Protein AF-A0A258QT16-F1 (afdb_monomer)

pLDDT: mean 94.9, std 4.6, range [59.16, 98.69]

Secondary structure (DSSP, 8-state):
-GGG-SS-SS--------SSHHHHHHHHHHHHHHTT---EEEEE-TTSS-EEEEE-TTTS-SS-TTHHHHS-GGGHHHHHHHHTTGGG--HHHHHHHHHHHHHTT--TTSBHHHHHT----TT-TTSS-BHHHHHHHHHHHHT-HHHHHHHHHHHHHH--S-HHHHHHHHHHHHHHT-S-GGGGHHHHHHHH-HHHHHHHHHHHTTSS-GGGPPP--TT-TT-HHHHHHHHHHHHHH-

Nearest PDB structures (foldseek):
  4q84-assembly1_A  TM=9.084E-01  e=3.719E-16  Escherichia coli K-12
  4q86-assembly2_C  TM=8.911E-01  e=6.337E-16  Escherichia coli K-12
  4q85-assembly4_H  TM=8.970E-01  e=8.075E-16  Escherichia coli K-12
  4q85-assembly4_G  TM=8.955E-01  e=1.249E-15  Escherichia coli K-12
  4q85-assembly2_C  TM=8.924E-01  e=2.583E-15  Escherichia coli K-12

Structure (mmCIF, N/CA/C/O backbone):
data_AF-A0A258QT16-F1
#
_entry.id   AF-A0A258QT16-F1
#
loop_
_atom_site.group_PDB
_atom_site.id
_atom_site.type_symbol
_atom_site.label_atom_id
_atom_site.label_alt_id
_atom_site.label_comp_id
_atom_site.label_asym_id
_atom_site.label_entity_id
_atom_site.label_seq_id
_atom_site.pdbx_PDB_ins_code
_atom_site.Cartn_x
_atom_site.Cartn_y
_atom_site.Cartn_z
_atom_site.occupancy
_atom_site.B_iso_or_equiv
_atom_site.auth_seq_id
_atom_site.auth_comp_id
_atom_site.auth_asym_id
_atom_site.auth_atom_id
_atom_site.pdbx_PDB_model_num
ATOM 1 N N . TRP A 1 1 ? 30.273 -16.529 -2.403 1.00 88.62 1 TRP A N 1
ATOM 2 C CA . TRP A 1 1 ? 31.634 -17.094 -2.265 1.00 88.62 1 TRP A CA 1
ATOM 3 C C . TRP A 1 1 ? 32.190 -17.734 -3.535 1.00 88.62 1 TRP A C 1
ATOM 5 O O . TRP A 1 1 ? 33.340 -17.452 -3.827 1.00 88.62 1 TRP A O 1
ATOM 15 N N . LYS A 1 2 ? 31.434 -18.530 -4.322 1.00 92.25 2 LYS A N 1
ATOM 16 C CA . LYS A 1 2 ? 31.946 -19.132 -5.582 1.00 92.25 2 LYS A CA 1
ATOM 17 C C . LYS A 1 2 ? 32.536 -18.112 -6.569 1.00 92.25 2 LYS A C 1
ATOM 19 O O . LYS A 1 2 ? 33.583 -18.383 -7.136 1.00 92.25 2 LYS A O 1
ATOM 24 N N . PHE A 1 3 ? 31.915 -16.937 -6.683 1.00 93.81 3 PHE A N 1
ATOM 25 C CA . PHE A 1 3 ? 32.411 -15.807 -7.480 1.00 93.81 3 PHE A CA 1
ATOM 26 C C . PHE A 1 3 ? 33.835 -15.345 -7.102 1.00 93.81 3 PHE A C 1
ATOM 28 O O . PHE A 1 3 ? 34.537 -14.786 -7.929 1.00 93.81 3 PHE A O 1
ATOM 35 N N . LEU A 1 4 ? 34.281 -15.599 -5.866 1.00 95.00 4 LEU A N 1
ATOM 36 C CA . LEU A 1 4 ? 35.566 -15.136 -5.323 1.00 95.00 4 LEU A CA 1
ATOM 37 C C . LEU A 1 4 ? 36.645 -16.233 -5.306 1.00 95.00 4 LEU A C 1
ATOM 39 O O . LEU A 1 4 ? 37.651 -16.104 -4.610 1.00 95.00 4 LEU A O 1
ATOM 43 N N . ARG A 1 5 ? 36.421 -17.357 -5.993 1.00 95.88 5 ARG A N 1
ATOM 44 C CA . ARG A 1 5 ? 37.385 -18.464 -6.027 1.00 95.88 5 ARG A CA 1
ATOM 45 C C . ARG A 1 5 ? 38.577 -18.109 -6.931 1.00 95.88 5 ARG A C 1
ATOM 47 O O . ARG A 1 5 ? 38.425 -17.383 -7.905 1.00 95.88 5 ARG A O 1
ATOM 54 N N . ASN A 1 6 ? 39.751 -18.672 -6.640 1.00 95.88 6 ASN A N 1
ATOM 55 C CA . ASN A 1 6 ? 40.999 -18.344 -7.349 1.00 95.88 6 ASN A CA 1
ATOM 56 C C . ASN A 1 6 ? 41.028 -18.788 -8.829 1.00 95.88 6 ASN A C 1
ATOM 58 O O . ASN A 1 6 ? 41.823 -18.285 -9.613 1.00 95.88 6 ASN A O 1
ATOM 62 N N . THR A 1 7 ? 40.186 -19.749 -9.213 1.00 96.12 7 THR A N 1
ATOM 63 C CA . THR A 1 7 ? 40.087 -20.246 -10.594 1.00 96.12 7 THR A CA 1
ATOM 64 C C . THR A 1 7 ? 38.805 -19.709 -11.222 1.00 96.12 7 THR A C 1
ATOM 66 O O . THR A 1 7 ? 37.741 -20.073 -10.735 1.00 96.12 7 THR A O 1
ATOM 69 N N . PRO A 1 8 ? 38.826 -18.887 -12.276 1.00 95.00 8 PRO A N 1
ATOM 70 C CA . PRO A 1 8 ? 37.588 -18.372 -12.856 1.00 95.00 8 PRO A CA 1
ATOM 71 C C . PRO A 1 8 ? 36.790 -19.483 -13.570 1.00 95.00 8 PRO A C 1
ATOM 73 O O . PRO A 1 8 ? 37.313 -20.567 -13.826 1.00 95.00 8 PRO A O 1
ATOM 76 N N . ASP A 1 9 ? 35.498 -19.260 -13.830 1.00 96.50 9 ASP A N 1
ATOM 77 C CA . ASP A 1 9 ? 34.686 -20.161 -14.673 1.00 96.50 9 ASP A CA 1
ATOM 78 C C . ASP A 1 9 ? 34.987 -19.972 -16.174 1.00 96.50 9 ASP A C 1
ATOM 80 O O . ASP A 1 9 ? 34.832 -20.909 -16.951 1.00 96.50 9 ASP A O 1
ATOM 84 N N . TYR A 1 10 ? 35.468 -18.787 -16.562 1.00 96.06 10 TYR A N 1
ATOM 85 C CA . TYR A 1 10 ? 35.863 -18.423 -17.924 1.00 96.06 10 TYR A CA 1
ATOM 86 C C . TYR A 1 10 ? 37.219 -17.713 -17.898 1.00 96.06 10 TYR A C 1
ATOM 88 O O . TYR A 1 10 ? 37.522 -16.990 -16.949 1.00 96.06 10 TYR A O 1
ATOM 96 N N . GLU A 1 11 ? 38.046 -17.910 -18.923 1.00 96.06 11 GLU A N 1
ATOM 97 C CA . GLU A 1 11 ? 39.307 -17.174 -19.050 1.00 96.06 11 GLU A CA 1
ATOM 98 C C . GLU A 1 11 ? 39.057 -15.678 -19.280 1.00 96.06 11 GLU A C 1
ATOM 100 O O . GLU A 1 11 ? 38.025 -15.272 -19.817 1.00 96.06 11 GLU A O 1
ATOM 105 N N . PHE A 1 12 ? 40.013 -14.848 -18.863 1.00 96.62 12 PHE A N 1
ATOM 106 C CA . PHE A 1 12 ? 39.954 -13.418 -19.136 1.00 96.62 12 PHE A CA 1
ATOM 107 C C . PHE A 1 12 ? 40.068 -13.159 -20.642 1.00 96.62 12 PHE A C 1
ATOM 109 O O . PHE A 1 12 ? 40.961 -13.686 -21.305 1.00 96.62 12 PHE A O 1
ATOM 116 N N . VAL A 1 13 ? 39.196 -12.292 -21.150 1.00 97.06 13 VAL A N 1
ATOM 117 C CA . VAL A 1 13 ? 39.239 -11.781 -22.520 1.00 97.06 13 VAL A CA 1
ATOM 118 C C . VAL A 1 13 ? 39.214 -10.259 -22.448 1.00 97.06 13 VA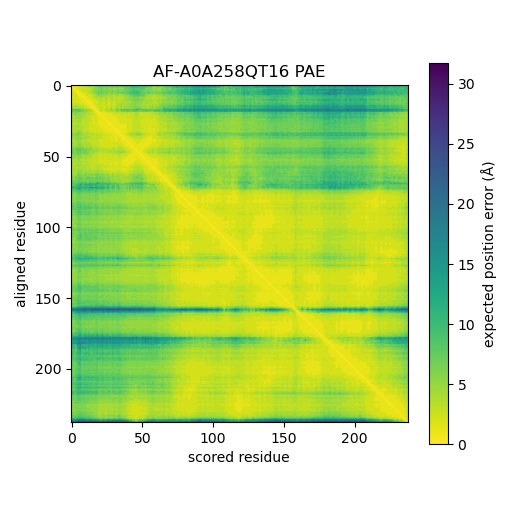L A C 1
ATOM 120 O O . VAL A 1 13 ? 38.303 -9.688 -21.850 1.00 97.06 13 VAL A O 1
ATOM 123 N N . ASP A 1 14 ? 40.199 -9.615 -23.070 1.00 96.19 14 ASP A N 1
ATOM 124 C CA . ASP A 1 14 ? 40.248 -8.159 -23.253 1.00 96.19 14 ASP A CA 1
ATOM 125 C C . ASP A 1 14 ? 39.353 -7.774 -24.441 1.00 96.19 14 ASP A C 1
ATOM 127 O O . ASP A 1 14 ? 39.815 -7.579 -25.567 1.00 96.19 14 ASP A O 1
ATOM 131 N N . TRP A 1 15 ? 38.038 -7.852 -24.231 1.00 94.12 15 TRP A N 1
ATOM 132 C CA . TRP A 1 15 ? 37.049 -7.698 -25.295 1.00 94.12 15 TRP A CA 1
ATOM 133 C C . TRP A 1 15 ? 36.919 -6.239 -25.746 1.00 94.12 15 TRP A C 1
ATOM 135 O O . TRP A 1 15 ? 36.977 -5.306 -24.950 1.00 94.12 15 TRP A O 1
ATOM 145 N N . ASN A 1 16 ? 36.693 -6.051 -27.046 1.00 92.81 16 ASN A N 1
ATOM 146 C CA . ASN A 1 16 ? 36.346 -4.771 -27.650 1.00 92.81 16 ASN A CA 1
ATOM 147 C C . ASN A 1 16 ? 35.373 -5.031 -28.808 1.00 92.81 16 ASN A C 1
ATOM 149 O O . ASN A 1 16 ? 35.681 -5.820 -29.704 1.00 92.81 16 ASN A O 1
ATOM 153 N N . PHE A 1 17 ? 34.200 -4.401 -28.766 1.00 90.00 17 PHE A N 1
ATOM 154 C CA . PHE A 1 17 ? 33.104 -4.642 -29.707 1.00 90.00 17 PHE A CA 1
ATOM 155 C C . PHE A 1 17 ? 32.841 -3.470 -30.664 1.00 90.00 17 PHE A C 1
ATOM 157 O O . PHE A 1 17 ? 32.178 -3.666 -31.681 1.00 90.00 17 PHE A O 1
ATOM 164 N N . GLY A 1 18 ? 33.396 -2.289 -30.383 1.00 88.62 18 GLY A N 1
ATOM 165 C CA . GLY A 1 18 ? 33.155 -1.077 -31.153 1.00 88.62 18 GLY A CA 1
ATOM 166 C C . GLY A 1 18 ? 33.968 0.110 -30.640 1.00 88.62 18 GLY A C 1
ATOM 167 O O . GLY A 1 18 ? 34.497 0.116 -29.530 1.00 88.62 18 GLY A O 1
ATOM 168 N N . THR A 1 19 ? 34.104 1.126 -31.485 1.00 92.81 19 THR A N 1
ATOM 169 C CA . THR A 1 19 ? 34.759 2.405 -31.160 1.00 92.81 19 THR A CA 1
ATOM 170 C C . THR A 1 19 ? 33.834 3.606 -31.353 1.00 92.81 19 THR A C 1
ATOM 172 O O . THR A 1 19 ? 34.207 4.744 -31.056 1.00 92.81 19 THR A O 1
ATOM 175 N N . THR A 1 20 ? 32.616 3.356 -31.833 1.00 96.69 20 THR A N 1
ATOM 176 C CA . THR A 1 20 ? 31.559 4.342 -32.051 1.00 96.69 20 THR A CA 1
ATOM 177 C C . THR A 1 20 ? 30.222 3.794 -31.561 1.00 96.69 20 THR A C 1
ATOM 179 O O . THR A 1 20 ? 30.016 2.584 -31.495 1.00 96.69 20 THR A O 1
ATOM 182 N N . THR A 1 21 ? 29.268 4.685 -31.286 1.00 94.81 21 THR A N 1
ATOM 183 C CA . THR A 1 21 ? 27.922 4.290 -30.843 1.00 94.81 21 THR A CA 1
ATOM 184 C C . THR A 1 21 ? 27.171 3.448 -31.878 1.00 94.81 21 THR A C 1
ATOM 186 O O . THR A 1 21 ? 26.331 2.633 -31.512 1.00 94.81 21 THR A O 1
ATOM 189 N N . GLU A 1 22 ? 27.447 3.651 -33.170 1.00 96.50 22 GLU A N 1
ATOM 190 C CA . GLU A 1 22 ? 26.829 2.882 -34.258 1.00 96.50 22 GLU A CA 1
ATOM 191 C C . GLU A 1 22 ? 27.357 1.443 -34.293 1.00 96.50 22 GLU A C 1
ATOM 193 O O . GLU A 1 22 ? 26.573 0.501 -34.414 1.00 96.50 22 GLU A O 1
ATOM 198 N N . GLU A 1 23 ? 28.670 1.269 -34.114 1.00 96.06 23 GLU A N 1
ATOM 199 C CA . GLU A 1 23 ? 29.304 -0.048 -34.010 1.00 96.06 23 GLU A CA 1
ATOM 200 C C . GLU A 1 23 ? 28.807 -0.809 -32.772 1.00 96.06 23 GLU A C 1
ATOM 202 O O . GLU A 1 23 ? 28.408 -1.968 -32.897 1.00 96.06 23 GLU A O 1
ATOM 207 N N . ASP A 1 24 ? 28.736 -0.148 -31.609 1.00 94.81 24 ASP A N 1
ATOM 208 C CA . ASP A 1 24 ? 28.239 -0.752 -30.363 1.00 94.81 24 ASP A CA 1
ATOM 209 C C . ASP A 1 24 ? 26.772 -1.194 -30.480 1.00 94.81 24 ASP A C 1
ATOM 211 O O . ASP A 1 24 ? 26.397 -2.284 -30.029 1.00 94.81 24 ASP A O 1
ATOM 215 N N . TYR A 1 25 ? 25.934 -0.370 -31.118 1.00 94.94 25 TYR A N 1
ATOM 216 C CA . TYR A 1 25 ? 24.536 -0.701 -31.385 1.00 94.94 25 TYR A CA 1
ATOM 217 C C . TYR A 1 25 ? 24.421 -1.917 -32.309 1.00 94.94 25 TYR A C 1
ATOM 219 O O . TYR A 1 25 ? 23.735 -2.886 -31.976 1.00 94.94 25 TYR A O 1
ATOM 227 N N . ALA A 1 26 ? 25.119 -1.896 -33.449 1.00 96.19 26 ALA A N 1
ATOM 228 C CA . ALA A 1 26 ? 25.077 -2.980 -34.423 1.00 96.19 26 ALA A CA 1
ATOM 229 C C . ALA A 1 26 ? 25.584 -4.296 -33.822 1.00 96.19 26 ALA A C 1
ATOM 231 O O . ALA A 1 26 ? 24.978 -5.346 -34.042 1.00 96.19 26 ALA A O 1
ATOM 232 N N . TRP A 1 27 ? 26.662 -4.250 -33.035 1.00 96.94 27 TRP A N 1
ATOM 233 C CA . TRP A 1 27 ? 27.175 -5.429 -32.348 1.00 96.94 27 TRP A CA 1
ATOM 234 C C . TRP A 1 27 ? 26.152 -5.992 -31.357 1.00 96.94 27 TRP A C 1
ATOM 236 O O . TRP A 1 27 ? 25.844 -7.182 -31.421 1.00 96.94 27 TRP A O 1
ATOM 246 N N . SER A 1 28 ? 25.569 -5.143 -30.504 1.00 95.62 28 SER A N 1
ATOM 247 C CA . SER A 1 28 ? 24.606 -5.565 -29.475 1.00 95.62 28 SER A CA 1
ATOM 248 C C . SER A 1 28 ? 23.353 -6.200 -30.083 1.00 95.62 28 SER A C 1
ATOM 250 O O . SER A 1 28 ? 22.928 -7.273 -29.657 1.00 95.62 28 SER A O 1
ATOM 252 N N . VAL A 1 29 ? 22.791 -5.577 -31.125 1.00 96.69 29 VAL A N 1
ATOM 253 C CA . VAL A 1 29 ? 21.624 -6.104 -31.850 1.00 96.69 29 VAL A CA 1
ATOM 254 C C . VAL A 1 29 ? 21.946 -7.446 -32.503 1.00 96.69 29 VAL A C 1
ATOM 256 O O . VAL A 1 29 ? 21.189 -8.406 -32.362 1.00 96.69 29 VAL A O 1
ATOM 259 N N . ASN A 1 30 ? 23.093 -7.547 -33.178 1.00 97.06 30 ASN A N 1
ATOM 260 C CA . ASN A 1 30 ? 23.507 -8.791 -33.819 1.00 97.06 30 ASN A CA 1
ATOM 261 C C . ASN A 1 30 ? 23.750 -9.911 -32.802 1.00 97.06 30 ASN A C 1
ATOM 263 O O . ASN A 1 30 ? 23.364 -11.048 -33.065 1.00 97.06 30 ASN A O 1
ATOM 267 N N . ALA A 1 31 ? 24.354 -9.609 -31.650 1.00 96.31 31 ALA A N 1
ATOM 268 C CA . ALA A 1 31 ? 24.592 -10.586 -30.592 1.00 96.31 31 ALA A CA 1
ATOM 269 C C . ALA A 1 31 ? 23.274 -11.174 -30.064 1.00 96.31 31 ALA A C 1
ATOM 271 O O . ALA A 1 31 ? 23.156 -12.392 -29.944 1.00 96.31 31 ALA A O 1
ATOM 272 N N . LEU A 1 32 ? 22.264 -10.330 -29.827 1.00 97.06 32 LEU A N 1
ATOM 273 C CA . LEU A 1 32 ? 20.934 -10.756 -29.381 1.00 97.06 32 LEU A CA 1
ATOM 274 C C . LEU A 1 32 ? 20.207 -11.608 -30.429 1.00 97.06 32 LEU A C 1
ATOM 276 O O . LEU A 1 32 ? 19.684 -12.673 -30.103 1.00 97.06 32 LEU A O 1
ATOM 280 N N . HIS A 1 33 ? 20.240 -11.201 -31.701 1.00 97.44 33 HIS A N 1
ATOM 281 C CA . HIS A 1 33 ? 19.654 -11.998 -32.780 1.00 97.44 33 HIS A CA 1
ATOM 282 C C . HIS A 1 33 ? 20.366 -13.349 -32.962 1.00 97.44 33 HIS A C 1
ATOM 284 O O . HIS A 1 33 ? 19.713 -14.355 -33.232 1.00 97.44 33 HIS A O 1
ATOM 290 N N . GLN A 1 34 ? 21.692 -13.407 -32.788 1.00 97.44 34 GLN A N 1
ATOM 291 C CA . GLN A 1 34 ? 22.462 -14.655 -32.895 1.00 97.44 34 GLN A CA 1
ATOM 292 C C . GLN A 1 34 ? 22.068 -15.693 -31.842 1.00 97.44 34 GLN A C 1
ATOM 294 O O . GLN A 1 34 ? 22.129 -16.890 -32.122 1.00 97.44 34 GLN A O 1
ATOM 299 N N . VAL A 1 35 ? 21.647 -15.251 -30.655 1.00 96.06 35 VAL A N 1
ATOM 300 C CA . VAL A 1 35 ? 21.127 -16.137 -29.601 1.00 96.06 35 VAL A CA 1
ATOM 301 C C . VAL A 1 35 ? 19.603 -16.318 -29.666 1.00 96.06 35 VAL A C 1
ATOM 303 O O . VAL A 1 35 ? 19.037 -17.014 -28.829 1.00 96.06 35 VAL A O 1
ATOM 306 N N . GLY A 1 36 ? 18.943 -15.756 -30.686 1.00 96.88 36 GLY A N 1
ATOM 307 C CA . GLY A 1 36 ? 17.527 -15.982 -30.984 1.00 96.88 36 GLY A CA 1
ATOM 308 C C . GLY A 1 36 ? 16.541 -15.081 -30.238 1.00 96.88 36 GLY A C 1
ATOM 309 O O . GLY A 1 36 ? 15.363 -15.429 -30.171 1.00 96.88 36 GLY A O 1
ATOM 310 N N . HIS A 1 37 ? 16.984 -13.951 -29.678 1.00 97.81 37 HIS A N 1
ATOM 311 C CA . HIS A 1 37 ? 16.083 -12.987 -29.044 1.00 97.81 37 HIS A CA 1
ATOM 312 C C . HIS A 1 37 ? 15.593 -11.931 -30.035 1.00 97.81 37 HIS A C 1
ATOM 314 O O . HIS A 1 37 ? 16.386 -11.335 -30.756 1.00 97.81 37 HIS A O 1
ATOM 320 N N . GLU A 1 38 ? 14.294 -11.646 -30.000 1.00 97.56 38 GLU A N 1
ATOM 321 C CA . GLU A 1 38 ? 13.695 -10.493 -30.676 1.00 97.56 38 GLU A CA 1
ATOM 322 C C . GLU A 1 38 ? 13.849 -9.223 -29.827 1.00 97.56 38 GLU A C 1
ATOM 324 O O . GLU A 1 38 ? 13.833 -9.279 -28.593 1.00 97.56 38 GLU A O 1
ATOM 329 N N . ILE A 1 39 ? 13.956 -8.066 -30.485 1.00 97.94 39 ILE A N 1
ATOM 330 C CA . ILE A 1 39 ? 14.161 -6.767 -29.831 1.00 97.94 39 ILE A CA 1
ATOM 331 C C . ILE A 1 39 ? 13.008 -5.828 -30.182 1.00 97.94 39 ILE A C 1
ATOM 333 O O . ILE A 1 39 ? 12.745 -5.549 -31.351 1.00 97.94 39 ILE A O 1
ATOM 337 N N . TYR A 1 40 ? 12.357 -5.277 -29.161 1.00 98.12 40 TYR A N 1
ATOM 338 C CA . TYR A 1 40 ? 11.277 -4.304 -29.302 1.00 98.12 40 TYR A CA 1
ATOM 339 C C . TYR A 1 40 ? 11.742 -2.958 -28.758 1.00 98.12 40 TYR A C 1
ATOM 341 O O . TYR A 1 40 ? 12.104 -2.855 -27.586 1.00 98.12 40 TYR A O 1
ATOM 349 N N . ILE A 1 41 ? 11.725 -1.923 -29.595 1.00 97.88 41 ILE A N 1
ATOM 350 C CA . ILE A 1 41 ? 12.194 -0.581 -29.236 1.00 97.88 41 ILE A CA 1
ATOM 351 C C . ILE A 1 41 ? 11.050 0.413 -29.416 1.00 97.88 41 ILE A C 1
ATOM 353 O O . ILE A 1 41 ? 10.411 0.458 -30.466 1.00 97.88 41 ILE A O 1
ATOM 357 N N . ALA A 1 42 ? 10.799 1.210 -28.380 1.00 98.19 42 ALA A N 1
ATOM 358 C CA . ALA A 1 42 ? 9.941 2.383 -28.449 1.00 98.19 42 ALA A CA 1
ATOM 359 C C . ALA A 1 42 ? 10.785 3.645 -28.257 1.00 98.19 42 ALA A C 1
ATOM 361 O O . ALA A 1 42 ? 11.420 3.801 -27.211 1.00 98.19 42 ALA A O 1
ATOM 362 N N . ASP A 1 43 ? 10.755 4.540 -29.241 1.00 97.62 43 ASP A N 1
ATOM 363 C CA . ASP A 1 43 ? 11.498 5.799 -29.229 1.00 97.62 43 ASP A CA 1
ATOM 364 C C . ASP A 1 43 ? 10.628 6.967 -28.761 1.00 97.62 43 ASP A C 1
ATOM 366 O O . ASP A 1 43 ? 9.474 7.130 -29.164 1.00 97.62 43 ASP A O 1
ATOM 370 N N . PHE A 1 44 ? 11.206 7.825 -27.924 1.00 96.44 44 PHE A N 1
ATOM 371 C CA . PHE A 1 44 ? 10.549 8.977 -27.322 1.00 96.44 44 PHE A CA 1
ATOM 372 C C . PHE A 1 44 ? 11.400 10.230 -27.534 1.00 96.44 44 PHE A C 1
ATOM 374 O O . PHE A 1 44 ? 12.493 10.357 -26.991 1.00 96.44 44 PHE A O 1
ATOM 381 N N . THR A 1 45 ? 10.873 11.188 -28.296 1.00 96.06 45 THR A N 1
ATOM 382 C CA . THR A 1 45 ? 11.539 12.475 -28.589 1.00 96.06 45 THR A CA 1
ATOM 383 C C . THR A 1 45 ? 10.721 13.695 -28.155 1.00 96.06 45 THR A C 1
ATOM 385 O O . THR A 1 45 ? 11.180 14.830 -28.262 1.00 96.06 45 THR A O 1
ATOM 388 N N . HIS A 1 46 ? 9.512 13.472 -27.631 1.00 93.00 46 HIS A N 1
ATOM 389 C CA . HIS A 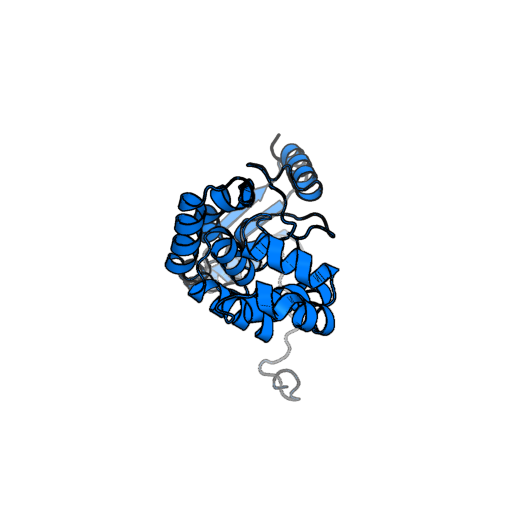1 46 ? 8.503 14.499 -27.346 1.00 93.00 46 HIS A CA 1
ATOM 390 C C . HIS A 1 46 ? 8.925 15.556 -26.307 1.00 93.00 46 HIS A C 1
ATOM 392 O O . HIS A 1 46 ? 8.341 16.632 -26.275 1.00 93.00 46 HIS A O 1
ATOM 398 N N . LEU A 1 47 ? 9.960 15.294 -25.497 1.00 94.25 47 LEU A N 1
ATOM 399 C CA . LEU A 1 47 ? 10.507 16.245 -24.515 1.00 94.25 47 LEU A CA 1
ATOM 400 C C . LEU A 1 47 ? 11.789 16.954 -24.992 1.00 94.25 47 LEU A C 1
ATOM 402 O O . LEU A 1 47 ? 12.500 17.551 -24.187 1.00 94.25 47 LEU A O 1
ATOM 406 N N . GLY A 1 48 ? 12.113 16.881 -26.287 1.00 94.81 48 GLY A N 1
ATOM 407 C CA . GLY A 1 48 ? 13.285 17.548 -26.871 1.00 94.81 48 GLY A CA 1
ATOM 408 C C . GLY A 1 48 ? 14.624 16.851 -26.603 1.00 94.81 48 GLY A C 1
ATOM 409 O O . GLY A 1 48 ? 15.672 17.385 -26.959 1.00 94.81 48 GLY A O 1
ATOM 410 N N . VAL A 1 49 ? 14.598 15.657 -26.008 1.00 96.56 49 VAL A N 1
ATOM 411 C CA . VAL A 1 49 ? 15.751 14.768 -25.809 1.00 96.56 49 VAL A CA 1
ATOM 412 C C . VAL A 1 49 ? 15.345 13.363 -26.247 1.00 96.56 49 VAL A C 1
ATOM 414 O O . VAL A 1 49 ? 14.198 12.966 -26.040 1.00 96.56 49 VAL A O 1
ATOM 417 N N . TYR A 1 50 ? 16.269 12.623 -26.862 1.00 97.25 50 TYR A N 1
ATOM 418 C CA . TYR A 1 50 ? 16.038 11.231 -27.238 1.00 97.25 50 TYR A CA 1
ATOM 419 C C . TYR A 1 50 ? 16.069 10.323 -26.006 1.00 97.25 50 TYR A C 1
ATOM 421 O O . TYR A 1 50 ? 17.042 10.312 -25.252 1.00 97.25 50 TYR A O 1
ATOM 429 N N . ALA A 1 51 ? 15.015 9.536 -25.839 1.00 97.75 51 ALA A N 1
ATOM 430 C CA . ALA A 1 51 ? 14.945 8.416 -24.918 1.00 97.75 51 ALA A CA 1
ATOM 431 C C . ALA A 1 51 ? 14.355 7.207 -25.650 1.00 97.75 51 ALA A C 1
ATOM 433 O O . ALA A 1 51 ? 13.590 7.366 -26.597 1.00 97.75 51 ALA A O 1
ATOM 434 N N . CYS A 1 52 ? 14.668 5.998 -25.193 1.00 97.31 52 CYS A N 1
ATOM 435 C CA . CYS A 1 52 ? 14.044 4.782 -25.703 1.00 97.31 52 CYS A CA 1
ATOM 436 C C . CYS A 1 52 ? 13.691 3.834 -24.554 1.00 97.31 52 CYS A C 1
ATOM 438 O O . CYS A 1 52 ? 14.258 3.915 -23.461 1.00 97.31 52 CYS A O 1
ATOM 440 N N . ARG A 1 53 ? 12.740 2.934 -24.803 1.00 98.31 53 ARG A N 1
ATOM 441 C CA . ARG A 1 53 ? 12.463 1.775 -23.953 1.00 98.31 53 ARG A CA 1
ATOM 442 C C . ARG A 1 53 ? 12.644 0.523 -24.796 1.00 98.31 53 ARG A C 1
ATOM 444 O O . ARG A 1 53 ? 11.952 0.366 -25.798 1.00 98.31 53 ARG A O 1
ATOM 451 N N . ILE A 1 54 ? 13.572 -0.333 -24.381 1.00 97.88 54 ILE A N 1
ATOM 452 C CA . ILE A 1 54 ? 13.927 -1.567 -25.084 1.00 97.88 54 ILE A CA 1
ATOM 453 C C . ILE A 1 54 ? 13.414 -2.752 -24.270 1.00 97.88 54 ILE A C 1
ATOM 455 O O . ILE A 1 54 ? 13.644 -2.812 -23.062 1.00 97.88 54 ILE A O 1
ATOM 459 N N . LEU A 1 55 ? 12.721 -3.675 -24.931 1.00 97.81 55 LEU A N 1
ATOM 460 C CA . LEU A 1 55 ? 12.281 -4.949 -24.372 1.00 97.81 55 LEU A CA 1
ATOM 461 C C . LEU A 1 55 ? 12.865 -6.084 -25.214 1.00 97.81 55 LEU A C 1
ATOM 463 O O . LEU A 1 55 ? 12.757 -6.081 -26.439 1.00 97.81 55 LEU A O 1
ATOM 467 N N . VAL A 1 56 ? 13.468 -7.053 -24.538 1.00 97.56 56 VAL A N 1
ATOM 468 C CA . VAL A 1 56 ? 14.058 -8.269 -25.106 1.00 97.56 56 VAL A CA 1
ATOM 469 C C . VAL A 1 56 ? 13.482 -9.458 -24.334 1.00 97.56 56 VAL A C 1
ATOM 471 O O . VAL A 1 56 ? 13.949 -9.726 -23.223 1.00 97.56 56 VAL A O 1
ATOM 474 N N . PRO A 1 57 ? 12.427 -10.118 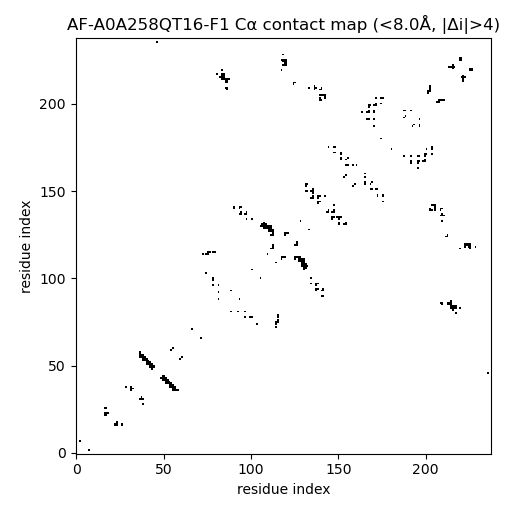-24.843 1.00 95.75 57 PRO A N 1
ATOM 475 C CA . PRO A 1 57 ? 11.813 -11.247 -24.156 1.00 95.75 57 PRO A CA 1
ATOM 476 C C . PRO A 1 57 ? 12.788 -12.416 -23.956 1.00 95.75 57 PRO A C 1
ATOM 478 O O . PRO A 1 57 ? 13.496 -12.818 -24.883 1.00 95.75 57 PRO A O 1
ATOM 481 N N . GLY A 1 58 ? 12.807 -12.967 -22.747 1.00 93.69 58 GLY A N 1
ATOM 482 C CA . GLY A 1 58 ? 13.730 -13.999 -22.279 1.00 93.69 58 GLY A CA 1
ATOM 483 C C . GLY A 1 58 ? 15.101 -13.483 -21.824 1.00 93.69 58 GLY A C 1
ATOM 484 O O . GLY A 1 58 ? 16.000 -14.297 -21.624 1.00 93.69 58 GLY A O 1
ATOM 485 N N . MET A 1 59 ? 15.287 -12.168 -21.684 1.00 94.69 59 MET A N 1
ATOM 486 C CA . MET A 1 59 ? 16.568 -11.565 -21.294 1.00 94.69 59 MET A CA 1
ATOM 487 C C . MET A 1 59 ? 16.436 -10.268 -20.486 1.00 94.69 59 MET A C 1
ATOM 489 O O . MET A 1 59 ? 17.233 -10.032 -19.581 1.00 94.69 59 MET A O 1
ATOM 493 N N . SER A 1 60 ? 15.483 -9.400 -20.829 1.00 96.06 60 SER A N 1
ATOM 494 C CA . SER A 1 60 ? 15.310 -8.079 -20.194 1.00 96.06 60 SER A CA 1
ATOM 495 C C . SER A 1 60 ? 14.328 -8.073 -19.018 1.00 96.06 60 SER A C 1
ATOM 497 O O . SER A 1 60 ? 14.142 -7.040 -18.373 1.00 96.06 60 SER A O 1
ATOM 499 N N . GLU A 1 61 ? 13.677 -9.204 -18.752 1.00 94.50 61 GLU A N 1
ATOM 500 C CA . GLU A 1 61 ? 12.753 -9.381 -17.645 1.00 94.50 61 GLU A CA 1
ATOM 501 C C . GLU A 1 61 ? 13.457 -9.184 -16.302 1.00 94.50 61 GLU A C 1
ATOM 503 O O . GLU A 1 61 ? 14.475 -9.803 -16.001 1.00 94.50 61 GLU A O 1
ATOM 508 N N . ILE A 1 62 ? 12.869 -8.329 -15.468 1.00 93.75 62 ILE A N 1
ATOM 509 C CA . ILE A 1 62 ? 13.251 -8.193 -14.057 1.00 93.75 62 ILE A CA 1
ATOM 510 C C . ILE A 1 62 ? 12.454 -9.171 -13.190 1.00 93.75 62 ILE A C 1
ATOM 512 O O . ILE A 1 62 ? 12.960 -9.651 -12.179 1.00 93.75 62 ILE A O 1
ATOM 516 N N . TYR A 1 63 ? 11.229 -9.475 -13.618 1.00 90.31 63 TYR A N 1
ATOM 517 C CA . TYR A 1 63 ? 10.279 -10.327 -12.919 1.00 90.31 63 TYR A CA 1
ATOM 518 C C . TYR A 1 63 ? 9.873 -11.501 -13.813 1.00 90.31 63 TYR A C 1
ATOM 520 O O . TYR A 1 63 ? 9.708 -11.301 -15.023 1.00 90.31 63 TYR A O 1
ATOM 528 N N . PRO A 1 64 ? 9.705 -12.708 -13.250 1.00 91.06 64 PRO A N 1
ATOM 529 C CA . PRO A 1 64 ? 9.148 -13.845 -13.967 1.00 91.06 64 PRO A CA 1
ATOM 530 C C . PRO A 1 64 ? 7.750 -13.544 -14.518 1.00 91.06 64 PRO A C 1
ATOM 532 O O . PRO A 1 64 ? 6.996 -12.750 -13.955 1.00 91.06 64 PRO A O 1
ATOM 535 N N . VAL A 1 65 ? 7.383 -14.203 -15.616 1.00 89.62 65 VAL A N 1
ATOM 536 C CA . VAL A 1 65 ? 6.074 -14.001 -16.260 1.00 89.62 65 VAL A CA 1
ATOM 537 C C . VAL A 1 65 ? 4.919 -14.429 -15.352 1.00 89.62 65 VAL A C 1
ATOM 539 O O . VAL A 1 65 ? 3.835 -13.856 -15.416 1.00 89.62 65 VAL A O 1
ATOM 542 N N . GLU A 1 66 ? 5.167 -15.394 -14.471 1.00 88.56 66 GLU A N 1
ATOM 543 C CA . GLU A 1 66 ? 4.219 -15.920 -13.493 1.00 88.56 66 GLU A CA 1
ATOM 544 C C . GLU A 1 66 ? 3.748 -14.834 -12.512 1.00 88.56 66 GLU A C 1
ATOM 546 O O . GLU A 1 66 ? 2.614 -14.877 -12.038 1.00 88.56 66 GLU A O 1
ATOM 551 N N . GLU A 1 67 ? 4.556 -13.796 -12.263 1.00 89.12 67 GLU A N 1
ATOM 552 C CA . GLU A 1 67 ? 4.143 -12.664 -11.425 1.00 89.12 67 GLU A CA 1
ATOM 553 C C . GLU A 1 67 ? 2.965 -11.875 -12.024 1.00 89.12 67 GLU A C 1
ATOM 555 O O . GLU A 1 67 ? 2.259 -11.178 -11.298 1.00 89.12 67 GLU A O 1
ATOM 560 N N . LEU A 1 68 ? 2.670 -12.014 -13.323 1.00 87.44 68 LEU A N 1
ATOM 561 C CA . LEU A 1 68 ? 1.458 -11.435 -13.914 1.00 87.44 68 LEU A CA 1
ATOM 562 C C . LEU A 1 68 ? 0.166 -12.079 -13.399 1.00 87.44 68 LEU A C 1
ATOM 564 O O . LEU A 1 68 ? -0.884 -11.436 -13.474 1.00 87.44 68 LEU A O 1
ATOM 568 N N . GLU A 1 69 ? 0.232 -13.323 -12.927 1.00 82.75 69 GLU A N 1
ATOM 569 C CA . GLU A 1 69 ? -0.895 -14.048 -12.337 1.00 82.75 69 GLU A CA 1
ATOM 570 C C . GLU A 1 69 ? -0.952 -13.816 -10.825 1.00 82.75 69 GLU A C 1
ATOM 572 O O . GLU A 1 69 ? -1.999 -13.434 -10.306 1.00 82.75 69 GLU A O 1
ATOM 577 N N . PHE A 1 70 ? 0.183 -13.968 -10.137 1.00 79.56 70 PHE A N 1
ATOM 578 C CA . PHE A 1 70 ? 0.221 -13.991 -8.671 1.00 79.56 70 PHE A CA 1
ATOM 579 C C . PHE A 1 70 ? 0.493 -12.625 -8.019 1.00 79.56 70 PHE A C 1
ATOM 581 O O . PHE A 1 70 ? 0.014 -12.368 -6.922 1.00 79.56 70 PHE A O 1
ATOM 588 N N . GLU A 1 71 ? 1.210 -11.719 -8.690 1.00 83.00 71 GLU A N 1
ATOM 589 C CA . GLU A 1 71 ? 1.660 -10.426 -8.139 1.00 83.00 71 GLU A CA 1
ATOM 590 C C . GLU A 1 71 ? 1.206 -9.240 -9.009 1.00 83.00 71 GLU A C 1
ATOM 592 O O . GLU A 1 71 ? 1.850 -8.190 -9.125 1.00 83.00 71 GLU A O 1
ATOM 597 N N . ASN A 1 72 ? 0.041 -9.383 -9.646 1.00 86.12 72 ASN A N 1
ATOM 598 C CA . ASN A 1 72 ? -0.461 -8.365 -10.554 1.00 86.12 72 ASN A CA 1
ATOM 599 C C . ASN A 1 72 ? -0.869 -7.087 -9.810 1.00 86.12 72 ASN A C 1
ATOM 601 O O . ASN A 1 72 ? -1.907 -7.014 -9.150 1.00 86.12 72 ASN A O 1
ATOM 605 N N . ASN A 1 73 ? -0.105 -6.015 -10.009 1.00 84.00 73 ASN A N 1
ATOM 606 C CA . ASN A 1 73 ? -0.366 -4.717 -9.382 1.00 84.00 73 ASN A CA 1
ATOM 607 C C . ASN A 1 73 ? -1.719 -4.090 -9.769 1.00 84.00 73 ASN A C 1
ATOM 609 O O . ASN A 1 73 ? -2.186 -3.180 -9.087 1.00 84.00 73 ASN A O 1
ATOM 613 N N . SER A 1 74 ? -2.388 -4.572 -10.824 1.00 89.88 74 SER A N 1
ATOM 614 C CA . SER A 1 74 ? -3.733 -4.107 -11.181 1.00 89.88 74 SER A CA 1
ATOM 615 C C . SER A 1 74 ? -4.843 -4.630 -10.264 1.00 89.88 74 SER A C 1
ATOM 617 O O . SER A 1 74 ? -5.930 -4.050 -10.280 1.00 89.88 74 SER A O 1
ATOM 619 N N . VAL A 1 75 ? -4.584 -5.648 -9.427 1.00 92.44 75 VAL A N 1
ATOM 620 C CA . VAL A 1 75 ? -5.570 -6.183 -8.468 1.00 92.44 75 VAL A CA 1
ATOM 621 C C . VAL A 1 75 ? -6.129 -5.086 -7.555 1.00 92.44 75 VAL A C 1
ATOM 623 O O . VAL A 1 75 ? -7.329 -5.029 -7.285 1.00 92.44 75 VAL A O 1
ATOM 626 N N . GLY A 1 76 ? -5.283 -4.116 -7.194 1.00 93.38 76 GLY A N 1
ATOM 627 C CA . GLY A 1 76 ? -5.654 -2.966 -6.376 1.00 93.38 76 GLY A CA 1
ATOM 628 C C . GLY A 1 76 ? -6.713 -2.054 -6.998 1.00 93.38 76 GLY A C 1
ATOM 629 O O . GLY A 1 76 ? -7.397 -1.334 -6.273 1.00 93.38 76 GLY A O 1
ATOM 630 N N . ASN A 1 77 ? -6.924 -2.105 -8.319 1.00 95.00 77 ASN A N 1
ATOM 631 C CA . ASN A 1 77 ? -7.980 -1.330 -8.975 1.00 95.00 77 ASN A CA 1
ATOM 632 C C . ASN A 1 77 ? -9.385 -1.744 -8.510 1.00 95.00 77 ASN A C 1
ATOM 634 O O . ASN A 1 77 ? -10.292 -0.917 -8.574 1.00 95.00 77 ASN A O 1
ATOM 638 N N . ARG A 1 78 ? -9.570 -2.987 -8.037 1.00 96.12 78 ARG A N 1
ATOM 639 C CA . ARG A 1 78 ? -10.868 -3.478 -7.543 1.00 96.12 78 ARG A CA 1
ATOM 640 C C . ARG A 1 78 ? -11.244 -2.876 -6.188 1.00 96.12 78 ARG A C 1
ATOM 642 O O . ARG A 1 78 ? -12.407 -2.561 -5.978 1.00 96.12 78 ARG A O 1
ATOM 649 N N . VAL A 1 79 ? -10.264 -2.661 -5.310 1.00 97.06 79 VAL A N 1
ATOM 650 C CA . VAL A 1 79 ? -10.482 -2.130 -3.949 1.00 97.06 79 VAL A CA 1
ATOM 651 C C . VAL A 1 79 ? -10.281 -0.615 -3.849 1.00 97.06 79 VAL A C 1
ATOM 653 O O . VAL A 1 79 ? -10.816 0.024 -2.944 1.00 97.06 79 VAL A O 1
ATOM 656 N N . ARG A 1 80 ? -9.544 -0.006 -4.794 1.00 97.38 80 ARG A N 1
ATOM 657 C CA . ARG A 1 80 ? -9.240 1.436 -4.798 1.00 97.38 80 ARG A CA 1
ATOM 658 C C . ARG A 1 80 ? -10.484 2.325 -4.635 1.00 97.38 80 ARG A C 1
ATOM 660 O O . ARG A 1 80 ? -10.393 3.230 -3.810 1.00 97.38 80 ARG A O 1
ATOM 667 N N . PRO A 1 81 ? -11.612 2.119 -5.352 1.00 97.19 81 PRO A N 1
ATOM 668 C CA . PRO A 1 81 ? -12.767 3.017 -5.249 1.00 97.19 81 PRO A CA 1
ATOM 669 C C . PRO A 1 81 ? -13.381 3.084 -3.848 1.00 97.19 81 PRO A C 1
ATOM 671 O O . PRO A 1 81 ? -13.894 4.129 -3.456 1.00 97.19 81 PRO A O 1
ATOM 674 N N . ALA A 1 82 ? -13.340 1.982 -3.096 1.00 97.94 82 ALA A N 1
ATOM 675 C CA . ALA A 1 82 ? -13.826 1.946 -1.724 1.00 97.94 82 ALA A CA 1
ATOM 676 C C . ALA A 1 82 ? -12.781 2.542 -0.767 1.00 97.94 82 ALA A C 1
ATOM 678 O O . ALA A 1 82 ? -13.092 3.450 0.001 1.00 97.94 82 ALA A O 1
ATOM 679 N N . LEU A 1 83 ? -11.511 2.132 -0.896 1.00 97.81 83 LEU A N 1
ATOM 680 C CA . LEU A 1 83 ? -10.412 2.641 -0.067 1.00 97.81 83 LEU A CA 1
ATOM 681 C C . LEU A 1 83 ? -10.203 4.157 -0.201 1.00 97.81 83 LEU A C 1
ATOM 683 O O . LEU A 1 83 ? -9.863 4.818 0.779 1.00 97.81 83 LEU A O 1
ATOM 687 N N . SER A 1 84 ? -10.445 4.743 -1.378 1.00 97.31 84 SER A N 1
ATOM 688 C CA . SER A 1 84 ? -10.302 6.189 -1.583 1.00 97.31 84 SER A CA 1
ATOM 689 C C . SER A 1 84 ? -11.302 7.025 -0.784 1.00 97.31 84 SER A C 1
ATOM 691 O O . SER A 1 84 ? -11.040 8.195 -0.508 1.00 97.31 84 SER A O 1
ATOM 693 N N . ARG A 1 85 ? -12.437 6.442 -0.398 1.00 96.94 85 ARG A N 1
ATOM 694 C CA . ARG A 1 85 ? -13.491 7.088 0.396 1.00 96.94 85 ARG A CA 1
ATOM 695 C C . ARG A 1 85 ? -13.789 6.312 1.677 1.00 96.94 85 ARG A C 1
ATOM 697 O O . ARG A 1 85 ? -14.911 6.346 2.159 1.00 96.94 85 ARG A O 1
ATOM 704 N N . LEU A 1 86 ? -12.790 5.603 2.206 1.00 97.44 86 LEU A N 1
ATOM 705 C CA . LEU A 1 86 ? -12.948 4.661 3.315 1.00 97.44 86 LEU A CA 1
ATOM 706 C C . LEU A 1 86 ? -13.797 5.214 4.485 1.00 97.44 86 LEU A C 1
ATOM 708 O O . LEU A 1 86 ? -14.718 4.516 4.897 1.00 97.44 86 LEU A O 1
ATOM 712 N N . PRO A 1 87 ? -13.594 6.459 4.972 1.00 95.38 87 PRO A N 1
ATOM 713 C CA . PRO A 1 87 ? -14.416 7.011 6.055 1.00 95.38 87 PRO A CA 1
ATOM 714 C C . PRO A 1 87 ? -15.897 7.221 5.732 1.00 95.38 87 PRO A C 1
ATOM 716 O O . PRO A 1 87 ? -16.699 7.327 6.655 1.00 95.38 87 PRO A O 1
ATOM 719 N N . ASP A 1 88 ? -16.247 7.280 4.449 1.00 96.06 88 ASP A N 1
ATOM 720 C CA . ASP A 1 88 ? -17.600 7.538 3.959 1.00 96.06 88 ASP A CA 1
ATOM 721 C C . ASP A 1 88 ? -18.357 6.243 3.621 1.00 96.06 88 ASP A C 1
ATOM 723 O O . ASP A 1 88 ? -19.490 6.308 3.141 1.00 96.06 88 ASP A O 1
ATOM 727 N N . LEU A 1 89 ? -17.739 5.071 3.815 1.00 98.12 89 LEU A N 1
ATOM 728 C CA . LEU A 1 89 ? -18.386 3.791 3.544 1.00 98.12 89 LEU A CA 1
ATOM 729 C C . LEU A 1 89 ? -19.503 3.516 4.554 1.00 98.12 89 LEU A C 1
ATOM 731 O O . LEU A 1 89 ? -19.334 3.673 5.767 1.00 98.12 89 LEU A O 1
ATOM 735 N N . THR A 1 90 ? -20.638 3.055 4.048 1.00 98.12 90 THR A N 1
ATOM 736 C CA . THR A 1 90 ? -21.699 2.442 4.858 1.00 98.12 90 THR A CA 1
ATOM 737 C C . THR A 1 90 ? -21.248 1.096 5.430 1.00 98.12 90 THR A C 1
ATOM 739 O O . THR A 1 90 ? -20.209 0.567 5.037 1.00 98.12 90 THR A O 1
ATOM 742 N N . ASP A 1 91 ? -22.011 0.546 6.371 1.00 97.94 91 ASP A N 1
ATOM 743 C CA . ASP A 1 91 ? -21.675 -0.737 7.000 1.00 97.94 91 ASP A CA 1
ATOM 744 C C . ASP A 1 91 ? -21.710 -1.881 5.970 1.00 97.94 91 ASP A C 1
ATOM 746 O O . ASP A 1 91 ? -20.772 -2.674 5.915 1.00 97.94 91 ASP A O 1
ATOM 750 N N . ASP A 1 92 ? -22.705 -1.881 5.074 1.00 98.31 92 ASP A N 1
ATOM 751 C CA . ASP A 1 92 ? -22.797 -2.827 3.950 1.00 98.31 92 ASP A CA 1
ATOM 752 C C . ASP A 1 92 ? -21.576 -2.709 3.019 1.00 98.31 92 ASP A C 1
ATOM 754 O O . ASP A 1 92 ? -20.948 -3.704 2.675 1.00 98.31 92 ASP A O 1
ATOM 758 N N . GLU A 1 93 ? -21.164 -1.484 2.668 1.00 98.50 93 GLU A N 1
ATOM 759 C CA . GLU A 1 93 ? -19.972 -1.268 1.832 1.00 98.50 93 GLU A CA 1
ATOM 760 C C . GLU A 1 93 ? -18.665 -1.674 2.533 1.00 98.50 93 GLU A C 1
ATOM 762 O O . GLU A 1 93 ? -17.672 -1.975 1.865 1.00 98.50 93 GLU A O 1
ATOM 767 N N . CYS A 1 94 ? -18.629 -1.655 3.868 1.00 98.62 94 CYS A N 1
ATOM 768 C CA . CYS A 1 94 ? -17.493 -2.157 4.631 1.00 98.62 94 CYS A CA 1
ATOM 769 C C . CYS A 1 94 ? -17.423 -3.679 4.630 1.00 98.62 94 CYS A C 1
ATOM 771 O O . CYS A 1 94 ? -16.324 -4.205 4.456 1.00 98.62 94 CYS A O 1
ATOM 773 N N . ALA A 1 95 ? -18.561 -4.354 4.795 1.00 98.44 95 ALA A N 1
ATOM 774 C CA . ALA A 1 95 ? -18.645 -5.804 4.673 1.00 98.44 95 ALA A CA 1
ATOM 775 C C . ALA A 1 95 ? -18.236 -6.248 3.259 1.00 98.44 95 ALA A C 1
ATOM 777 O O . ALA A 1 95 ? -17.310 -7.040 3.118 1.00 98.44 95 ALA A O 1
ATOM 778 N N . ASP A 1 96 ? -18.796 -5.617 2.220 1.00 98.50 96 ASP A N 1
ATOM 779 C CA . ASP A 1 96 ? -18.450 -5.899 0.820 1.00 98.50 96 ASP A CA 1
ATOM 780 C C . ASP A 1 96 ? -16.951 -5.703 0.534 1.00 98.50 96 ASP A C 1
ATOM 782 O O . ASP A 1 96 ? -16.343 -6.463 -0.221 1.00 98.50 96 ASP A O 1
ATOM 786 N N . LEU A 1 97 ? -16.328 -4.662 1.105 1.00 98.62 97 LEU A N 1
ATOM 787 C CA . LEU A 1 97 ? -14.894 -4.426 0.929 1.00 98.62 97 LEU A CA 1
ATOM 788 C C . LEU A 1 97 ? -14.045 -5.466 1.670 1.00 98.62 97 LEU A C 1
ATOM 790 O O . LEU A 1 97 ? -13.002 -5.853 1.146 1.00 98.62 97 LEU A O 1
ATOM 794 N N . LEU A 1 98 ? -14.453 -5.880 2.871 1.00 98.44 98 LEU A N 1
ATOM 795 C CA . LEU A 1 98 ? -13.753 -6.909 3.638 1.00 98.44 98 LEU A CA 1
ATOM 796 C C . LEU A 1 98 ? -13.796 -8.249 2.895 1.00 98.44 98 LEU A C 1
ATOM 798 O O . LEU A 1 98 ? -12.737 -8.805 2.607 1.00 98.44 98 LEU A O 1
ATOM 802 N N . ASP A 1 99 ? -14.986 -8.670 2.463 1.00 98.19 99 ASP A N 1
ATOM 803 C CA . ASP A 1 99 ? -15.184 -9.881 1.662 1.00 98.19 99 ASP A CA 1
ATOM 804 C C . ASP A 1 99 ? -14.366 -9.824 0.367 1.00 98.19 99 ASP A C 1
ATOM 806 O O . ASP A 1 99 ? -13.661 -10.769 0.024 1.00 98.19 99 ASP A O 1
ATOM 810 N N . LEU A 1 100 ? -14.372 -8.683 -0.332 1.00 98.25 100 LEU A N 1
ATOM 811 C CA . LEU A 1 100 ? -13.579 -8.507 -1.548 1.00 98.25 100 LEU A CA 1
ATOM 812 C C . LEU A 1 100 ? -12.067 -8.613 -1.292 1.00 98.25 100 LEU A C 1
ATOM 814 O O . LEU A 1 100 ? -11.340 -9.098 -2.158 1.00 98.25 100 LEU A O 1
ATOM 818 N N . ILE A 1 101 ? -11.566 -8.123 -0.156 1.00 97.88 101 ILE A N 1
ATOM 819 C CA . ILE A 1 101 ? -10.147 -8.252 0.207 1.00 97.88 101 ILE A CA 1
ATOM 820 C C . ILE A 1 101 ? -9.784 -9.729 0.403 1.00 97.88 101 ILE A C 1
ATOM 822 O O . ILE A 1 101 ? -8.730 -10.153 -0.079 1.00 97.88 101 ILE A O 1
ATOM 826 N N . ASP A 1 102 ? -10.664 -10.497 1.045 1.00 96.12 102 ASP A N 1
ATOM 827 C CA . ASP A 1 102 ? -10.469 -11.923 1.303 1.00 96.12 102 ASP A CA 1
ATOM 828 C C . ASP A 1 102 ? -10.607 -12.770 0.030 1.00 96.12 102 ASP A C 1
ATOM 830 O O . ASP A 1 102 ? -9.754 -13.614 -0.238 1.00 96.12 102 ASP A O 1
ATOM 834 N N . GLU A 1 103 ? -11.595 -12.486 -0.824 1.00 96.31 103 GLU A N 1
ATOM 835 C CA . GLU A 1 103 ? -11.756 -13.115 -2.145 1.00 96.31 103 GLU A CA 1
ATOM 836 C C . GLU A 1 103 ? -10.542 -12.905 -3.059 1.00 96.31 103 GLU A C 1
ATOM 838 O O . GLU A 1 103 ? -10.250 -13.729 -3.926 1.00 96.31 103 GLU A O 1
ATOM 843 N N . LEU A 1 104 ? -9.869 -11.763 -2.914 1.00 94.25 104 LEU A N 1
ATOM 844 C CA . LEU A 1 104 ? -8.669 -11.420 -3.670 1.00 94.25 104 LEU A CA 1
ATOM 845 C C . LEU A 1 104 ? -7.389 -12.005 -3.068 1.00 94.25 104 LEU A C 1
ATOM 847 O O . LEU A 1 104 ? -6.324 -11.790 -3.648 1.00 94.25 104 LEU A O 1
ATOM 851 N N . GLU A 1 105 ? -7.487 -12.690 -1.924 1.00 94.06 105 GLU A N 1
ATOM 852 C CA . GLU A 1 105 ? -6.365 -13.274 -1.185 1.00 94.06 105 GLU A CA 1
ATOM 853 C C . GLU A 1 105 ? -5.224 -12.261 -0.974 1.00 94.06 105 GLU A C 1
ATOM 855 O O . GLU A 1 105 ? -4.036 -12.567 -1.113 1.00 94.06 105 GLU A O 1
ATOM 860 N N . LEU A 1 106 ? -5.573 -11.001 -0.677 1.00 94.19 106 LEU A N 1
ATOM 861 C CA . LEU A 1 106 ? -4.568 -9.953 -0.519 1.00 94.19 106 LEU A CA 1
ATOM 862 C C . LEU A 1 106 ? -3.741 -10.212 0.742 1.00 94.19 106 LEU A C 1
ATOM 864 O O . LEU A 1 106 ? -4.269 -10.204 1.850 1.00 94.19 106 LEU A O 1
ATOM 868 N N . ALA A 1 107 ? -2.426 -10.361 0.574 1.00 93.81 107 ALA A N 1
ATOM 869 C CA . ALA A 1 107 ? -1.510 -10.535 1.695 1.00 93.81 107 ALA A CA 1
ATOM 870 C C . ALA A 1 107 ? -1.659 -9.400 2.723 1.00 93.81 107 ALA A C 1
ATOM 872 O O . ALA A 1 107 ? -1.515 -8.220 2.387 1.00 93.81 107 ALA A O 1
ATOM 873 N N . ASP A 1 108 ? -1.898 -9.761 3.985 1.00 94.88 108 ASP A N 1
ATOM 874 C CA . ASP A 1 108 ? -2.151 -8.801 5.064 1.00 94.88 108 ASP A CA 1
ATOM 875 C C . ASP A 1 108 ? -0.996 -7.816 5.267 1.00 94.88 108 ASP A C 1
ATOM 877 O O . ASP A 1 108 ? -1.205 -6.664 5.657 1.00 94.88 108 ASP A O 1
ATOM 881 N N . ASP A 1 109 ? 0.237 -8.243 4.993 1.00 94.00 109 ASP A N 1
ATOM 882 C CA . ASP A 1 109 ? 1.410 -7.396 5.123 1.00 94.00 109 ASP A CA 1
ATOM 883 C C . ASP A 1 109 ? 1.651 -6.485 3.917 1.00 94.00 109 ASP A C 1
ATOM 885 O O . ASP A 1 109 ? 2.537 -5.634 3.969 1.00 94.00 109 ASP A O 1
ATOM 889 N N . ARG A 1 110 ? 0.842 -6.552 2.860 1.00 93.62 110 ARG A N 1
ATOM 890 C CA . ARG A 1 110 ? 0.965 -5.649 1.715 1.00 93.62 110 ARG A CA 1
ATOM 891 C C . ARG A 1 110 ? 0.668 -4.205 2.118 1.00 93.62 110 ARG A C 1
ATOM 893 O O . ARG A 1 110 ? -0.327 -3.913 2.780 1.00 93.62 110 ARG A O 1
ATOM 900 N N . LEU A 1 111 ? 1.515 -3.272 1.676 1.00 95.00 111 LEU A N 1
ATOM 901 C CA . LEU A 1 111 ? 1.273 -1.837 1.845 1.00 95.00 111 LEU A CA 1
ATOM 902 C C . LEU A 1 111 ? 0.103 -1.385 0.969 1.00 95.00 111 LEU A C 1
ATOM 904 O O . LEU A 1 111 ? 0.119 -1.553 -0.253 1.00 95.00 111 LEU A O 1
ATOM 908 N N . VAL A 1 112 ? -0.879 -0.736 1.590 1.00 96.31 112 VAL A N 1
ATOM 909 C CA . VAL A 1 112 ? -2.068 -0.218 0.904 1.00 96.31 112 VAL A CA 1
ATOM 910 C C . VAL A 1 112 ? -1.683 0.870 -0.092 1.00 96.31 112 VAL A C 1
ATOM 912 O O . VAL A 1 112 ? -2.237 0.917 -1.185 1.00 96.31 112 VAL A O 1
ATOM 915 N N . THR A 1 113 ? -0.694 1.706 0.234 1.00 96.06 113 THR A N 1
ATOM 916 C CA . THR A 1 113 ? -0.193 2.764 -0.658 1.00 96.06 113 THR A CA 1
ATOM 917 C C . THR A 1 113 ? 0.325 2.208 -1.977 1.00 96.06 113 THR A C 1
ATOM 919 O O . THR A 1 113 ? -0.005 2.738 -3.037 1.00 96.06 113 THR A O 1
ATOM 922 N N . VAL A 1 114 ? 1.058 1.095 -1.927 1.00 95.25 114 VAL A N 1
ATOM 923 C CA . VAL A 1 114 ? 1.532 0.376 -3.116 1.00 95.25 114 VAL A CA 1
ATOM 924 C C . VAL A 1 114 ? 0.359 -0.265 -3.856 1.00 95.25 114 VAL A C 1
ATOM 926 O O . VAL A 1 114 ? 0.237 -0.090 -5.065 1.00 95.25 114 VAL A O 1
ATOM 929 N N . LEU A 1 115 ? -0.532 -0.950 -3.130 1.00 96.12 115 LEU A N 1
ATOM 930 C CA . LEU A 1 115 ? -1.709 -1.620 -3.689 1.00 96.12 115 LEU A CA 1
ATOM 931 C C . LEU A 1 115 ? -2.589 -0.659 -4.501 1.00 96.12 115 LEU A C 1
ATOM 933 O O . LEU A 1 115 ? -2.961 -0.968 -5.629 1.00 96.12 115 LEU A O 1
ATOM 937 N N . ILE A 1 116 ? -2.910 0.518 -3.956 1.00 96.31 116 ILE A N 1
ATOM 938 C CA . ILE A 1 116 ? -3.798 1.480 -4.620 1.00 96.31 116 ILE A CA 1
ATOM 939 C C . ILE A 1 116 ? -3.050 2.546 -5.424 1.00 96.31 116 ILE A C 1
ATOM 941 O O . ILE A 1 116 ? -3.708 3.366 -6.059 1.00 96.31 116 ILE A O 1
ATOM 945 N N . GLY A 1 117 ? -1.716 2.545 -5.456 1.00 95.88 117 GLY A N 1
ATOM 946 C CA . GLY A 1 117 ? -0.920 3.556 -6.164 1.00 95.88 117 GLY A CA 1
ATOM 947 C C . GLY A 1 117 ? -1.029 4.963 -5.563 1.00 95.88 117 GLY A C 1
ATOM 948 O O . GLY A 1 117 ? -1.032 5.952 -6.296 1.00 95.88 117 GLY A O 1
ATOM 949 N N . LEU A 1 118 ? -1.155 5.060 -4.239 1.00 97.12 118 LEU A N 1
ATOM 950 C CA . LEU A 1 118 ? -1.153 6.323 -3.506 1.00 97.12 118 LEU A CA 1
ATOM 951 C C . LEU A 1 118 ? 0.289 6.786 -3.273 1.00 97.12 118 LEU A C 1
ATOM 953 O O . LEU A 1 118 ? 1.153 6.003 -2.890 1.00 97.12 118 LEU A O 1
ATOM 957 N N . ALA A 1 119 ? 0.523 8.085 -3.440 1.00 97.31 119 ALA A N 1
ATOM 958 C CA . ALA A 1 119 ? 1.767 8.736 -3.042 1.00 97.31 119 ALA A CA 1
ATOM 959 C C . ALA A 1 119 ? 1.475 9.553 -1.775 1.00 97.31 119 ALA A C 1
ATOM 961 O O . ALA A 1 119 ? 1.035 10.687 -1.922 1.00 97.31 119 ALA A O 1
ATOM 962 N N . PRO A 1 120 ? 1.608 8.974 -0.566 1.00 96.44 120 PRO A N 1
ATOM 963 C CA . PRO A 1 120 ? 1.123 9.580 0.673 1.00 96.44 120 PRO A CA 1
ATOM 964 C C . PRO A 1 120 ? 1.987 10.769 1.113 1.00 96.44 120 PRO A C 1
ATOM 966 O O . PRO A 1 120 ? 3.170 10.865 0.777 1.00 96.44 120 PRO A O 1
ATOM 969 N N . ASP A 1 121 ? 1.406 11.659 1.919 1.00 96.69 121 ASP A N 1
ATOM 970 C CA . ASP A 1 121 ? 2.186 12.666 2.646 1.00 96.69 121 ASP A CA 1
ATOM 971 C C . ASP A 1 121 ? 2.992 11.970 3.762 1.00 96.69 121 ASP A C 1
ATOM 973 O O . ASP A 1 121 ? 2.437 11.079 4.397 1.00 96.69 121 ASP A O 1
ATOM 977 N N . PRO A 1 122 ? 4.256 12.349 4.051 1.00 92.62 122 PRO A N 1
ATOM 978 C CA . PRO A 1 122 ? 5.138 11.574 4.938 1.00 92.62 122 PRO A CA 1
ATOM 979 C C . PRO A 1 122 ? 4.542 11.218 6.308 1.00 92.62 122 PRO A C 1
ATOM 981 O O . PRO A 1 122 ? 4.632 10.073 6.736 1.00 92.62 122 PRO A O 1
ATOM 984 N N . GLU A 1 123 ? 3.859 12.168 6.948 1.00 90.25 123 GLU A N 1
ATOM 985 C CA . GLU A 1 123 ? 3.248 12.003 8.278 1.00 90.25 123 GLU A CA 1
ATOM 986 C C . GLU A 1 123 ? 1.792 11.502 8.224 1.00 90.25 123 GLU A C 1
ATOM 988 O O . GLU A 1 123 ? 1.075 11.519 9.226 1.00 90.25 123 GLU A O 1
ATOM 993 N N . SER A 1 124 ? 1.310 11.104 7.045 1.00 93.19 124 SER A N 1
ATOM 994 C CA . SER A 1 124 ? -0.050 10.603 6.880 1.00 93.19 124 SER A CA 1
ATOM 995 C C . SER A 1 124 ? -0.208 9.229 7.540 1.00 93.19 124 SER A C 1
ATOM 997 O O . SER A 1 124 ? 0.652 8.363 7.370 1.00 93.19 124 SER A O 1
ATOM 999 N N . PRO A 1 125 ? -1.342 8.946 8.206 1.00 92.19 125 PRO A N 1
ATOM 1000 C CA . PRO A 1 125 ? -1.640 7.598 8.694 1.00 92.19 125 PRO A CA 1
ATOM 1001 C C . PRO A 1 125 ? -1.753 6.566 7.559 1.00 92.19 125 PRO A C 1
ATOM 1003 O O . PRO A 1 125 ? -1.672 5.367 7.816 1.00 92.19 125 PRO A O 1
ATOM 1006 N N . TRP A 1 126 ? -1.894 7.022 6.309 1.00 95.31 126 TRP A N 1
ATOM 1007 C CA . TRP A 1 126 ? -1.859 6.173 5.123 1.00 95.31 126 TRP A CA 1
ATOM 1008 C C . TRP A 1 126 ? -0.457 5.667 4.764 1.00 95.31 126 TRP A C 1
ATOM 1010 O O . TRP A 1 126 ? -0.369 4.659 4.074 1.00 95.31 126 TRP A O 1
ATOM 1020 N N . THR A 1 127 ? 0.625 6.328 5.196 1.00 94.25 127 THR A N 1
ATOM 1021 C CA . THR A 1 127 ? 1.996 6.048 4.722 1.00 94.25 127 THR A CA 1
ATOM 1022 C C . THR A 1 127 ? 2.388 4.587 4.881 1.00 94.25 127 THR A C 1
ATOM 1024 O O . THR A 1 127 ? 2.820 3.955 3.917 1.00 94.25 127 THR A O 1
ATOM 1027 N N . ASP A 1 128 ? 2.159 4.044 6.073 1.00 91.50 128 ASP A N 1
ATOM 1028 C CA . ASP A 1 128 ? 2.583 2.691 6.413 1.00 91.50 128 ASP A CA 1
ATOM 1029 C C . ASP A 1 128 ? 1.428 1.692 6.441 1.00 91.50 128 ASP A C 1
ATOM 1031 O O . ASP A 1 128 ? 1.661 0.520 6.728 1.00 91.50 128 ASP A O 1
ATOM 1035 N N . ILE A 1 129 ? 0.180 2.100 6.183 1.00 94.44 129 ILE A N 1
ATOM 1036 C CA . ILE A 1 129 ? -0.970 1.219 6.407 1.00 94.44 129 ILE A CA 1
ATOM 1037 C C . ILE A 1 129 ? -0.929 -0.039 5.538 1.00 94.44 129 ILE A C 1
ATOM 1039 O O . ILE A 1 129 ? -0.617 0.006 4.346 1.00 94.44 129 ILE A O 1
ATOM 1043 N N . ARG A 1 130 ? -1.213 -1.177 6.179 1.00 95.81 130 ARG A N 1
ATOM 1044 C CA . ARG A 1 130 ? -1.172 -2.513 5.580 1.00 95.81 130 ARG A CA 1
ATOM 1045 C C . ARG A 1 130 ? -2.576 -3.096 5.471 1.00 95.81 130 ARG A C 1
ATOM 1047 O O . ARG A 1 130 ? -3.471 -2.674 6.205 1.00 95.81 130 ARG A O 1
ATOM 1054 N N . VAL A 1 131 ? -2.755 -4.055 4.567 1.00 97.00 131 VAL A N 1
ATOM 1055 C CA . VAL A 1 131 ? -4.052 -4.698 4.302 1.00 97.00 131 VAL A CA 1
ATOM 1056 C C . VAL A 1 131 ? -4.657 -5.302 5.574 1.00 97.00 131 VAL A C 1
ATOM 1058 O O . VAL A 1 131 ? -5.817 -5.026 5.860 1.00 97.00 131 VAL A O 1
ATOM 1061 N N . GLY A 1 132 ? -3.874 -5.991 6.408 1.00 96.69 132 GLY A N 1
ATOM 1062 C CA . GLY A 1 132 ? -4.374 -6.590 7.652 1.00 96.69 132 GLY A CA 1
ATOM 1063 C C . GLY A 1 132 ? -4.914 -5.562 8.654 1.00 96.69 132 GLY A C 1
ATOM 1064 O O . GLY A 1 132 ? -5.891 -5.808 9.357 1.00 96.69 132 GLY A O 1
ATOM 1065 N N . GLU A 1 133 ? -4.343 -4.353 8.682 1.00 97.00 133 GLU A N 1
ATOM 1066 C CA . GLU A 1 133 ? -4.888 -3.269 9.503 1.00 97.00 133 GLU A CA 1
ATOM 1067 C C . GLU A 1 133 ? -6.176 -2.685 8.909 1.00 97.00 133 GLU A C 1
ATOM 1069 O O . GLU A 1 133 ? -7.079 -2.330 9.662 1.00 97.00 133 GLU A O 1
ATOM 1074 N N . ILE A 1 134 ? -6.300 -2.613 7.580 1.00 97.81 134 ILE A N 1
ATOM 1075 C CA . ILE A 1 134 ? -7.567 -2.244 6.936 1.00 97.81 134 ILE A CA 1
ATOM 1076 C C . ILE A 1 134 ? -8.657 -3.259 7.281 1.00 97.81 134 ILE A C 1
ATOM 1078 O O . ILE A 1 134 ? -9.743 -2.831 7.665 1.00 97.81 134 ILE A O 1
ATOM 1082 N N . LYS A 1 135 ? -8.366 -4.566 7.221 1.00 98.25 135 LYS A N 1
ATOM 1083 C CA . LYS A 1 135 ? -9.315 -5.619 7.610 1.00 98.25 135 LYS A CA 1
ATOM 1084 C C . LYS A 1 135 ? -9.813 -5.428 9.041 1.00 98.25 135 LYS A C 1
ATOM 1086 O O . LYS A 1 135 ? -11.017 -5.377 9.260 1.00 98.25 135 LYS A O 1
ATOM 1091 N N . LEU A 1 136 ? -8.906 -5.193 9.995 1.00 98.06 136 LEU A N 1
ATOM 1092 C CA . LEU A 1 136 ? -9.287 -4.894 11.381 1.00 98.06 136 LEU A CA 1
ATOM 1093 C C . LEU A 1 136 ? -10.169 -3.640 11.495 1.00 98.06 136 LEU A C 1
ATOM 1095 O O . LEU A 1 136 ? -11.135 -3.621 12.252 1.00 98.06 136 LEU A O 1
ATOM 1099 N N . LEU A 1 137 ? -9.839 -2.568 10.773 1.00 98.19 137 LEU A N 1
ATOM 1100 C CA . LEU A 1 137 ? -10.621 -1.331 10.821 1.00 98.19 137 LEU A CA 1
ATOM 1101 C C . LEU A 1 137 ? -12.008 -1.485 10.179 1.00 98.19 137 LEU A C 1
ATOM 1103 O O . LEU A 1 137 ? -12.945 -0.831 10.634 1.00 98.19 137 LEU A O 1
ATOM 1107 N N . LEU A 1 138 ? -12.142 -2.336 9.157 1.00 98.69 138 LEU A N 1
ATOM 1108 C CA . LEU A 1 138 ? -13.428 -2.717 8.570 1.00 98.69 138 LEU A CA 1
ATOM 1109 C C . LEU A 1 138 ? -14.241 -3.569 9.548 1.00 98.69 138 LEU A C 1
ATOM 1111 O O . LEU A 1 138 ? -15.394 -3.237 9.799 1.00 98.69 138 LEU A O 1
ATOM 1115 N N . ALA A 1 139 ? -13.623 -4.571 10.176 1.00 98.44 139 ALA A N 1
ATOM 1116 C CA . ALA A 1 139 ? -14.254 -5.406 11.198 1.00 98.44 139 ALA A CA 1
ATOM 1117 C C . ALA A 1 139 ? -14.772 -4.571 12.384 1.00 98.44 139 ALA A C 1
ATOM 1119 O O . ALA A 1 139 ? -15.917 -4.720 12.805 1.00 98.44 139 ALA A O 1
ATOM 1120 N N . LEU A 1 140 ? -13.973 -3.607 12.863 1.00 98.44 140 LEU A N 1
ATOM 1121 C CA . LEU A 1 140 ? -14.396 -2.638 13.882 1.00 98.44 140 LEU A CA 1
ATOM 1122 C C . LEU A 1 140 ? -15.589 -1.797 13.424 1.00 98.44 140 LEU A C 1
ATOM 1124 O O . LEU A 1 140 ? -16.503 -1.551 14.205 1.00 98.44 140 LEU A O 1
ATOM 1128 N N . ALA A 1 141 ? -15.584 -1.352 12.166 1.00 98.12 141 ALA A N 1
ATOM 1129 C CA . ALA A 1 141 ? -16.663 -0.545 11.616 1.00 98.12 141 ALA A CA 1
ATOM 1130 C C . ALA A 1 141 ? -18.001 -1.296 11.549 1.00 98.12 141 ALA A C 1
ATOM 1132 O O . ALA A 1 141 ? -19.027 -0.659 11.754 1.00 98.12 141 ALA A O 1
ATOM 1133 N N . ILE A 1 142 ? -17.987 -2.607 11.289 1.00 97.88 142 ILE A N 1
ATOM 1134 C CA . ILE A 1 142 ? -19.203 -3.436 11.192 1.00 97.88 142 ILE A CA 1
ATOM 1135 C C . ILE A 1 142 ? -19.541 -4.186 12.491 1.00 97.88 142 ILE A C 1
ATOM 1137 O O . ILE A 1 142 ? -20.617 -4.765 12.599 1.00 97.88 142 ILE A O 1
ATOM 1141 N N . GLY A 1 143 ? -18.653 -4.158 13.492 1.00 97.19 143 GLY A N 1
ATOM 1142 C CA . GLY A 1 143 ? -18.860 -4.835 14.777 1.00 97.19 143 GLY A CA 1
ATOM 1143 C C . GLY A 1 143 ? -18.731 -6.355 14.704 1.00 97.19 143 GLY A C 1
ATOM 1144 O O . GLY A 1 143 ? -19.457 -7.059 15.400 1.00 97.19 143 GLY A O 1
ATOM 1145 N N . ASP A 1 144 ? -17.840 -6.859 13.850 1.00 97.44 144 ASP A N 1
ATOM 1146 C CA . ASP A 1 144 ? -17.557 -8.291 13.748 1.00 97.44 144 ASP A CA 1
ATOM 1147 C C . ASP A 1 144 ? -16.489 -8.698 14.773 1.00 97.44 144 ASP A C 1
ATOM 1149 O O . ASP A 1 144 ? -15.288 -8.566 14.535 1.00 97.44 144 ASP A O 1
ATOM 1153 N N . ASP A 1 145 ? -16.932 -9.174 15.937 1.00 97.00 145 ASP A N 1
ATOM 1154 C CA . ASP A 1 145 ? -16.056 -9.555 17.050 1.00 97.00 145 ASP A CA 1
ATOM 1155 C C . ASP A 1 145 ? -15.017 -10.630 16.675 1.00 97.00 145 ASP A C 1
ATOM 1157 O O . ASP A 1 145 ? -13.883 -10.583 17.165 1.00 97.00 145 ASP A O 1
ATOM 1161 N N . GLU A 1 146 ? -15.362 -11.583 15.801 1.00 96.88 146 GLU A N 1
ATOM 1162 C CA . GLU A 1 146 ? -14.445 -12.652 15.381 1.00 96.88 146 GLU A CA 1
ATOM 1163 C C . GLU A 1 146 ? -13.322 -12.076 14.512 1.00 96.88 146 GLU A C 1
ATOM 1165 O O . GLU A 1 146 ? -12.137 -12.245 14.829 1.00 96.88 146 GLU A O 1
ATOM 1170 N N . ALA A 1 147 ? -13.684 -11.295 13.492 1.00 97.38 147 ALA A N 1
ATOM 1171 C CA . ALA A 1 147 ? -12.721 -10.634 12.615 1.00 97.38 147 ALA A CA 1
ATOM 1172 C C . ALA A 1 147 ? -11.887 -9.566 13.354 1.00 97.38 147 ALA A C 1
ATOM 1174 O O . ALA A 1 147 ? -10.701 -9.376 13.058 1.00 97.38 147 ALA A O 1
ATOM 1175 N N . ILE A 1 148 ? -12.456 -8.890 14.363 1.00 98.44 148 ILE A N 1
ATOM 1176 C CA . ILE A 1 148 ? -11.711 -7.959 15.224 1.00 98.44 148 ILE A CA 1
ATOM 1177 C C . ILE A 1 148 ? -10.610 -8.705 15.988 1.00 98.44 148 ILE A C 1
ATOM 1179 O O . ILE A 1 148 ? -9.467 -8.240 16.029 1.00 98.44 148 ILE A O 1
ATOM 1183 N N . LEU A 1 149 ? -10.915 -9.857 16.593 1.00 97.94 149 LEU A N 1
ATOM 1184 C CA . LEU A 1 149 ? -9.923 -10.639 17.338 1.00 97.94 149 LEU A CA 1
ATOM 1185 C C . LEU A 1 149 ? -8.818 -11.189 16.433 1.00 97.94 149 LEU A C 1
ATOM 1187 O O . LEU A 1 149 ? -7.642 -11.156 16.819 1.00 97.94 149 LEU A O 1
ATOM 1191 N N . GLU A 1 150 ? -9.167 -11.649 15.232 1.00 96.44 150 GLU A N 1
ATOM 1192 C CA . GLU A 1 150 ? -8.196 -12.093 14.232 1.00 96.44 150 GLU A CA 1
ATOM 1193 C C . GLU A 1 150 ? -7.255 -10.947 13.837 1.00 96.44 150 GLU A C 1
ATOM 1195 O O . GLU A 1 150 ? -6.031 -11.062 13.972 1.00 96.44 150 GLU A O 1
ATOM 1200 N N . GLY A 1 151 ? -7.813 -9.795 13.456 1.00 96.62 151 GLY A N 1
ATOM 1201 C CA . GLY A 1 151 ? -7.037 -8.617 13.078 1.00 96.62 151 GLY A CA 1
ATOM 1202 C C . GLY A 1 151 ? -6.156 -8.093 14.217 1.00 96.62 151 GLY A C 1
ATOM 1203 O O . GLY A 1 151 ? -4.980 -7.780 14.010 1.00 96.62 151 GLY A O 1
ATOM 1204 N N . CYS A 1 152 ? -6.670 -8.050 15.450 1.00 97.38 152 CYS A N 1
ATOM 1205 C CA . CYS A 1 152 ? -5.881 -7.686 16.628 1.00 97.38 152 CYS A CA 1
ATOM 1206 C C . CYS A 1 152 ? -4.726 -8.667 16.881 1.00 97.38 152 CYS A C 1
ATOM 1208 O O . CYS A 1 152 ? -3.625 -8.237 17.241 1.00 97.38 152 CYS A O 1
ATOM 1210 N N . THR A 1 153 ? -4.948 -9.966 16.668 1.00 96.12 153 THR A N 1
ATOM 1211 C CA . THR A 1 153 ? -3.911 -11.001 16.790 1.00 96.12 153 THR A CA 1
ATOM 1212 C C . THR A 1 153 ? -2.818 -10.801 15.746 1.00 96.12 153 THR A C 1
ATOM 1214 O O . THR A 1 153 ? -1.633 -10.792 16.091 1.00 96.12 153 THR A O 1
ATOM 1217 N N . TRP A 1 154 ? -3.201 -10.559 14.492 1.00 95.50 154 TRP A N 1
ATOM 1218 C CA . TRP A 1 154 ? -2.263 -10.269 13.412 1.00 95.50 154 TRP A CA 1
ATOM 1219 C C . TRP A 1 154 ? -1.424 -9.017 13.708 1.00 95.50 154 TRP A C 1
ATOM 1221 O O . TRP A 1 154 ? -0.191 -9.056 13.635 1.00 95.50 154 TRP A O 1
ATOM 1231 N N . ILE A 1 155 ? -2.059 -7.921 14.148 1.00 95.19 155 ILE A N 1
ATOM 1232 C CA . ILE A 1 155 ? -1.345 -6.693 14.529 1.00 95.19 155 ILE A CA 1
ATOM 1233 C C . ILE A 1 155 ? -0.384 -6.943 15.693 1.00 95.19 155 ILE A C 1
ATOM 1235 O O . ILE A 1 155 ? 0.721 -6.400 15.684 1.00 95.19 155 ILE A O 1
ATOM 1239 N N . ALA A 1 156 ? -0.762 -7.747 16.689 1.00 93.44 156 ALA A N 1
ATOM 1240 C CA . ALA A 1 156 ? 0.115 -8.057 17.815 1.00 93.44 156 ALA A CA 1
ATOM 1241 C C . ALA A 1 156 ? 1.379 -8.827 17.388 1.00 93.44 156 ALA A C 1
ATOM 1243 O O . ALA A 1 156 ? 2.433 -8.644 17.998 1.00 93.44 156 ALA A O 1
ATOM 1244 N N . GLN A 1 157 ? 1.285 -9.659 16.346 1.00 90.50 157 GLN A N 1
ATOM 1245 C CA . GLN A 1 157 ? 2.403 -10.445 15.819 1.00 90.50 157 GLN A CA 1
ATOM 1246 C C . GLN A 1 157 ? 3.293 -9.644 14.859 1.00 90.50 157 GLN A C 1
ATOM 1248 O O . GLN A 1 157 ? 4.517 -9.700 14.971 1.00 90.50 157 GLN A O 1
ATOM 1253 N N . TYR A 1 158 ? 2.696 -8.899 13.924 1.00 82.50 158 TYR A N 1
ATOM 1254 C CA . TYR A 1 158 ? 3.429 -8.210 12.855 1.00 82.50 158 TYR A CA 1
ATOM 1255 C C . TYR A 1 158 ? 3.847 -6.781 13.247 1.00 82.50 158 TYR A C 1
ATOM 1257 O O . TYR A 1 158 ? 4.923 -6.313 12.882 1.00 82.50 158 TYR A O 1
ATOM 1265 N N . GLY A 1 159 ? 3.016 -6.087 14.030 1.00 67.44 159 GLY A N 1
ATOM 1266 C CA . GLY A 1 159 ? 3.399 -5.027 14.969 1.00 67.44 159 GLY A CA 1
ATOM 1267 C C . GLY A 1 159 ? 4.186 -3.811 14.470 1.00 67.44 159 GLY A C 1
ATOM 1268 O O . GLY A 1 159 ? 4.785 -3.122 15.291 1.00 67.44 159 GLY A O 1
ATOM 1269 N N . GLN A 1 160 ? 4.191 -3.482 13.175 1.00 78.00 160 GLN A N 1
ATOM 1270 C CA . GLN A 1 160 ? 4.919 -2.313 12.652 1.00 78.00 160 GLN A CA 1
ATOM 1271 C C . GLN A 1 160 ? 4.133 -1.004 12.812 1.00 78.00 160 GLN A C 1
ATOM 1273 O O . GLN A 1 160 ? 3.846 -0.314 11.834 1.00 78.00 160 GLN A O 1
ATOM 1278 N N . ARG A 1 161 ? 3.734 -0.674 14.043 1.00 86.88 161 ARG A N 1
ATOM 1279 C CA . ARG A 1 161 ? 3.034 0.571 14.401 1.00 86.88 161 ARG A CA 1
ATOM 1280 C C . ARG A 1 161 ? 3.684 1.221 15.617 1.00 86.88 161 ARG A C 1
ATOM 1282 O O . ARG A 1 161 ? 4.451 0.591 16.341 1.00 86.88 161 ARG A O 1
ATOM 1289 N N . SER A 1 162 ? 3.334 2.482 15.870 1.00 89.88 162 SER A N 1
ATOM 1290 C CA . SER A 1 162 ? 3.729 3.152 17.108 1.00 89.88 162 SER A CA 1
ATOM 1291 C C . SER A 1 162 ? 3.189 2.409 18.333 1.00 89.88 162 SER A C 1
ATOM 1293 O O . SER A 1 162 ? 2.097 1.832 18.307 1.00 89.88 162 SER A O 1
ATOM 1295 N N . GLU A 1 163 ? 3.933 2.468 19.437 1.00 91.94 163 GLU A N 1
ATOM 1296 C CA . GLU A 1 163 ? 3.552 1.809 20.689 1.00 91.94 163 GLU A CA 1
ATOM 1297 C C . GLU A 1 163 ? 2.151 2.231 21.158 1.00 91.94 163 GLU A C 1
ATOM 1299 O O . GLU A 1 163 ? 1.362 1.388 21.584 1.00 91.94 163 GLU A O 1
ATOM 1304 N N . ALA A 1 164 ? 1.810 3.515 21.001 1.00 93.00 164 ALA A N 1
ATOM 1305 C CA . ALA A 1 164 ? 0.494 4.053 21.331 1.00 93.00 164 ALA A CA 1
ATOM 1306 C C . ALA A 1 164 ? -0.631 3.382 20.524 1.00 93.00 164 ALA A C 1
ATOM 1308 O O . ALA A 1 164 ? -1.654 2.999 21.090 1.00 93.00 164 ALA A O 1
ATOM 1309 N N . ARG A 1 165 ? -0.433 3.178 19.217 1.00 93.56 165 ARG A N 1
ATOM 1310 C CA . ARG A 1 165 ? -1.423 2.537 18.342 1.00 93.56 165 ARG A CA 1
ATOM 1311 C C . ARG A 1 165 ? -1.575 1.048 18.659 1.00 93.56 165 ARG A C 1
ATOM 1313 O O . ARG A 1 165 ? -2.695 0.568 18.800 1.00 93.56 165 ARG A O 1
ATOM 1320 N N . LEU A 1 166 ? -0.464 0.347 18.896 1.00 95.12 166 LEU A N 1
ATOM 1321 C CA . LEU A 1 166 ? -0.480 -1.047 19.359 1.00 95.12 166 LEU A CA 1
ATOM 1322 C C . LEU A 1 166 ? -1.159 -1.201 20.725 1.00 95.12 166 LEU A C 1
ATOM 1324 O O . LEU A 1 166 ? -1.761 -2.232 21.017 1.00 95.12 166 LEU A O 1
ATOM 1328 N N . LYS A 1 167 ? -1.044 -0.200 21.603 1.00 96.62 167 LYS A N 1
ATOM 1329 C CA . LYS A 1 167 ? -1.701 -0.209 22.912 1.00 96.62 167 LYS A CA 1
ATOM 1330 C C . LYS A 1 167 ? -3.224 -0.102 22.789 1.00 96.62 167 LYS A C 1
ATOM 1332 O O . LYS A 1 167 ? -3.922 -0.801 23.516 1.00 96.62 167 LYS A O 1
ATOM 1337 N N . VAL A 1 168 ? -3.728 0.705 21.849 1.00 97.69 168 VAL A N 1
ATOM 1338 C CA . VAL A 1 168 ? -5.169 0.790 21.550 1.00 97.69 168 VAL A CA 1
ATOM 1339 C C . VAL A 1 168 ? -5.699 -0.551 21.039 1.00 97.69 168 VAL A C 1
ATOM 1341 O O . VAL A 1 168 ? -6.681 -1.039 21.584 1.00 97.69 168 VAL A O 1
ATOM 1344 N N . TYR A 1 169 ? -5.029 -1.201 20.083 1.00 97.31 169 TYR A N 1
ATOM 1345 C CA . TYR A 1 169 ? -5.485 -2.504 19.574 1.00 97.31 169 TYR A CA 1
ATOM 1346 C C . TYR A 1 169 ? -5.446 -3.619 20.624 1.00 97.31 169 TYR A C 1
ATOM 1348 O O . TYR A 1 169 ? -6.350 -4.448 20.670 1.00 97.31 169 TYR A O 1
ATOM 1356 N N . ARG A 1 170 ? -4.459 -3.604 21.530 1.00 97.38 170 ARG A N 1
ATOM 1357 C CA . ARG A 1 170 ? -4.449 -4.505 22.696 1.00 97.38 170 ARG A CA 1
ATOM 1358 C C . ARG A 1 170 ? -5.635 -4.256 23.625 1.00 97.38 170 ARG A C 1
ATOM 1360 O O . ARG A 1 170 ? -6.231 -5.210 24.098 1.00 97.38 170 ARG A O 1
ATOM 1367 N N . CYS A 1 171 ? -5.989 -2.994 23.863 1.00 98.12 171 CYS A N 1
ATOM 1368 C CA . CYS A 1 171 ? -7.180 -2.652 24.638 1.00 98.12 171 CYS A CA 1
ATOM 1369 C C . CYS A 1 171 ? -8.460 -3.136 23.943 1.00 98.12 171 CYS A C 1
ATOM 1371 O O . CYS A 1 171 ? -9.327 -3.681 24.608 1.00 98.12 171 CYS A O 1
ATOM 1373 N N . ILE A 1 172 ? -8.572 -2.978 22.620 1.00 98.12 172 ILE A N 1
ATOM 1374 C CA . ILE A 1 172 ? -9.711 -3.476 21.831 1.00 98.12 172 ILE A CA 1
ATOM 1375 C C . ILE A 1 172 ? -9.831 -5.001 21.938 1.00 98.12 172 ILE A C 1
ATOM 1377 O O . ILE A 1 172 ? -10.920 -5.498 22.196 1.00 98.12 172 ILE A O 1
ATOM 1381 N N . ALA A 1 173 ? -8.722 -5.736 21.810 1.00 97.56 173 ALA A N 1
ATOM 1382 C CA . ALA A 1 173 ? -8.722 -7.194 21.940 1.00 97.56 173 ALA A CA 1
ATOM 1383 C C . ALA A 1 173 ? -9.259 -7.661 23.304 1.00 97.56 173 ALA A C 1
ATOM 1385 O O . ALA A 1 173 ? -9.992 -8.646 23.377 1.00 97.56 173 ALA A O 1
ATOM 1386 N N . ASP A 1 174 ? -8.922 -6.946 24.380 1.00 97.38 174 ASP A N 1
ATOM 1387 C CA . ASP A 1 174 ? -9.459 -7.217 25.714 1.00 97.38 174 ASP A CA 1
ATOM 1388 C C . A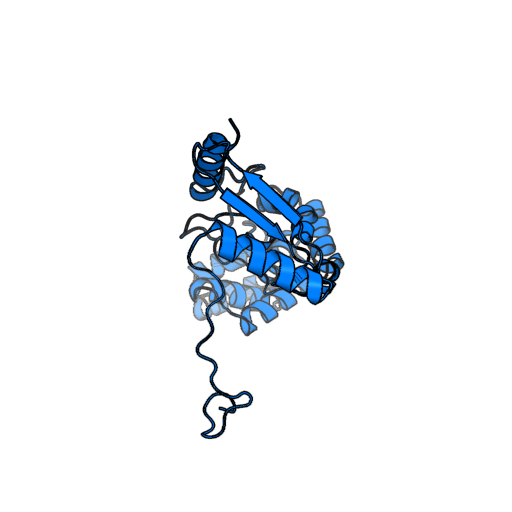SP A 1 174 ? -10.945 -6.839 25.814 1.00 97.38 174 ASP A C 1
ATOM 1390 O O . ASP A 1 174 ? -11.718 -7.599 26.391 1.00 97.38 174 ASP A O 1
ATOM 1394 N N . LEU A 1 175 ? -11.368 -5.706 25.234 1.00 96.94 175 LEU A N 1
ATOM 1395 C CA . LEU A 1 175 ? -12.772 -5.267 25.243 1.00 96.94 175 LEU A CA 1
ATOM 1396 C C . LEU A 1 175 ? -13.703 -6.297 24.589 1.00 96.94 175 LEU A C 1
ATOM 1398 O O . LEU A 1 175 ? -14.727 -6.624 25.181 1.00 96.94 175 LEU A O 1
ATOM 1402 N N . VAL A 1 176 ? -13.327 -6.843 23.429 1.00 96.44 176 VAL A N 1
ATOM 1403 C CA . VAL A 1 176 ? -14.135 -7.828 22.680 1.00 96.44 176 VAL A CA 1
ATOM 1404 C C . VAL A 1 176 ? -14.366 -9.114 23.487 1.00 96.44 176 VAL A C 1
ATOM 1406 O O . VAL A 1 176 ? -15.403 -9.759 23.379 1.00 96.44 176 VAL A O 1
ATOM 1409 N N . GLN A 1 177 ? -13.417 -9.491 24.348 1.00 94.31 177 GLN A N 1
ATOM 1410 C CA . GLN A 1 177 ? -13.517 -10.702 25.172 1.00 94.31 177 GLN A CA 1
ATOM 1411 C C . GLN A 1 177 ? -14.376 -10.516 26.435 1.00 94.31 177 GLN A C 1
ATOM 1413 O O . GLN A 1 177 ? -14.659 -11.488 27.143 1.00 94.31 177 GLN A O 1
ATOM 1418 N N . LEU A 1 178 ? -14.780 -9.285 26.758 1.00 94.00 178 LEU A N 1
ATOM 1419 C CA . LEU A 1 178 ? -15.575 -8.980 27.941 1.00 94.00 178 LEU A CA 1
ATOM 1420 C C . LEU A 1 178 ? -17.063 -8.931 27.589 1.00 94.00 178 LEU A C 1
ATOM 1422 O O . LEU A 1 178 ? -17.496 -8.120 26.783 1.00 94.00 178 LEU A O 1
ATOM 1426 N N . ALA A 1 179 ? -17.871 -9.732 28.287 1.00 87.12 179 ALA A N 1
ATOM 1427 C CA . ALA A 1 179 ? -19.326 -9.730 28.101 1.00 87.12 179 ALA A CA 1
ATOM 1428 C C . ALA A 1 179 ? -19.994 -8.385 28.466 1.00 87.12 179 ALA A C 1
ATOM 1430 O O . ALA A 1 179 ? -21.017 -8.029 27.891 1.00 87.12 179 ALA A O 1
ATOM 1431 N N . ASP A 1 180 ? -19.434 -7.649 29.434 1.00 89.06 180 ASP A N 1
ATOM 1432 C CA . ASP A 1 180 ? -19.843 -6.281 29.779 1.00 89.06 180 ASP A CA 1
ATOM 1433 C C . ASP A 1 180 ? -18.599 -5.445 30.130 1.00 89.06 180 ASP A C 1
ATOM 1435 O O . ASP A 1 180 ? -18.191 -5.383 31.299 1.00 89.06 180 ASP A O 1
ATOM 1439 N N . PRO A 1 181 ? -17.962 -4.804 29.132 1.00 87.75 181 PRO A N 1
ATOM 1440 C CA . PRO A 1 181 ? -16.733 -4.045 29.343 1.00 87.75 181 PRO A CA 1
ATOM 1441 C C . PRO A 1 181 ? -16.889 -2.868 30.318 1.00 87.75 181 PRO A C 1
ATOM 1443 O O . PRO A 1 181 ? -15.910 -2.437 30.933 1.00 87.75 181 PRO A O 1
ATOM 1446 N N . SER A 1 182 ? -18.111 -2.354 30.505 1.00 87.06 182 SER A N 1
ATOM 1447 C CA . SER A 1 182 ? -18.374 -1.200 31.372 1.00 87.06 182 SER A CA 1
ATOM 1448 C C . SER A 1 182 ? -18.069 -1.486 32.848 1.00 87.06 182 SER A C 1
ATOM 1450 O O . SER A 1 182 ? -17.610 -0.600 33.572 1.00 87.06 182 SER A O 1
ATOM 1452 N N . GLN A 1 183 ? -18.224 -2.741 33.284 1.00 91.62 183 GLN A N 1
ATOM 1453 C CA . GLN A 1 183 ? -17.930 -3.169 34.657 1.00 91.62 183 GLN A CA 1
ATOM 1454 C C . GLN A 1 183 ? -16.429 -3.201 34.966 1.00 91.62 183 GLN A C 1
ATOM 1456 O O . GLN A 1 183 ? -16.031 -3.108 36.128 1.00 91.62 183 GLN A O 1
ATOM 1461 N N . PHE A 1 184 ? -15.590 -3.302 33.934 1.00 93.62 184 PHE A N 1
ATOM 1462 C CA . PHE A 1 184 ? -14.137 -3.396 34.059 1.00 93.62 184 PHE A CA 1
ATOM 1463 C C . PHE A 1 184 ? -13.428 -2.064 33.797 1.00 93.62 184 PHE A C 1
ATOM 1465 O O . PHE A 1 184 ? -12.201 -2.008 33.888 1.00 93.62 184 PHE A O 1
ATOM 1472 N N . GLU A 1 185 ? -14.171 -0.979 33.539 1.00 93.12 185 GLU A N 1
ATOM 1473 C CA . GLU A 1 185 ? -13.618 0.342 33.210 1.00 93.12 185 GLU A CA 1
ATOM 1474 C C . GLU A 1 185 ? -12.508 0.791 34.175 1.00 93.12 185 GLU A C 1
ATOM 1476 O O . GLU A 1 185 ? -11.426 1.129 33.689 1.00 93.12 185 GLU A O 1
ATOM 1481 N N . PRO A 1 186 ? -12.667 0.732 35.517 1.00 95.06 186 PRO A N 1
ATOM 1482 C CA . PRO A 1 186 ? -11.613 1.193 36.418 1.00 95.06 186 PRO A CA 1
ATOM 1483 C C . PRO A 1 186 ? -10.318 0.380 36.292 1.00 95.06 186 PRO A C 1
ATOM 1485 O O . PRO A 1 186 ? -9.228 0.941 36.398 1.00 95.06 186 PRO A O 1
ATOM 1488 N N . ALA A 1 187 ? -10.425 -0.930 36.051 1.00 96.31 187 ALA A N 1
ATOM 1489 C CA . ALA A 1 187 ? -9.276 -1.817 35.891 1.00 96.31 187 ALA A CA 1
ATOM 1490 C C . ALA A 1 187 ? -8.595 -1.609 34.530 1.00 96.31 187 ALA A C 1
ATOM 1492 O O . ALA A 1 187 ? -7.374 -1.455 34.466 1.00 96.31 187 ALA A O 1
ATOM 1493 N N . LEU A 1 188 ? -9.381 -1.515 33.456 1.00 96.25 188 LEU A N 1
ATOM 1494 C CA . LEU A 1 188 ? -8.886 -1.221 32.112 1.00 96.25 188 LEU A CA 1
ATOM 1495 C C . LEU A 1 188 ? -8.209 0.156 32.053 1.00 96.25 188 LEU A C 1
ATOM 1497 O O . LEU A 1 188 ? -7.173 0.309 31.408 1.00 96.25 188 LEU A O 1
ATOM 1501 N N . ALA A 1 189 ? -8.726 1.150 32.782 1.00 96.38 189 ALA A N 1
ATOM 1502 C CA . ALA A 1 189 ? -8.131 2.481 32.853 1.00 96.38 189 ALA A CA 1
ATOM 1503 C C . ALA A 1 189 ? -6.770 2.475 33.562 1.00 96.38 189 ALA A C 1
ATOM 1505 O O . ALA A 1 189 ? -5.893 3.255 33.191 1.00 96.38 189 ALA A O 1
ATOM 1506 N N . LEU A 1 190 ? -6.576 1.599 34.555 1.00 96.88 190 LEU A N 1
ATOM 1507 C CA . LEU A 1 190 ? -5.277 1.392 35.202 1.00 96.88 190 LEU A CA 1
ATOM 1508 C C . LEU A 1 190 ? -4.288 0.673 34.275 1.00 96.88 190 LEU A C 1
ATOM 1510 O O . LEU A 1 190 ? -3.111 1.025 34.260 1.00 96.88 190 LEU A O 1
ATOM 1514 N N . LEU A 1 191 ? -4.758 -0.300 33.489 1.00 96.88 191 LEU A N 1
ATOM 1515 C CA . LEU A 1 191 ? -3.922 -1.089 32.581 1.00 96.88 191 LEU A CA 1
ATOM 1516 C C . LEU A 1 191 ? -3.482 -0.286 31.345 1.00 96.88 191 LEU A C 1
ATOM 1518 O O . LEU A 1 191 ? -2.299 -0.241 30.995 1.00 96.88 191 LEU A O 1
ATOM 1522 N N . TYR A 1 192 ? -4.429 0.384 30.691 1.00 97.12 192 TYR A N 1
ATOM 1523 C CA . TYR A 1 192 ? -4.203 1.048 29.408 1.00 97.12 192 TYR A CA 1
ATOM 1524 C C . TYR A 1 192 ? -4.018 2.562 29.518 1.00 97.12 192 TYR A C 1
ATOM 1526 O O . TYR A 1 192 ? -3.360 3.158 28.663 1.00 97.12 192 TYR A O 1
ATOM 1534 N N . GLY A 1 193 ? -4.497 3.182 30.595 1.00 97.62 193 GLY A N 1
ATOM 1535 C CA . GLY A 1 193 ? -4.613 4.633 30.712 1.00 97.62 193 GLY A CA 1
ATOM 1536 C C . GLY A 1 193 ? -5.936 5.142 30.134 1.00 97.62 193 GLY A C 1
ATOM 1537 O O . GLY A 1 193 ? -6.455 4.606 29.154 1.00 97.62 193 GLY A O 1
ATOM 1538 N N . ARG A 1 194 ? -6.475 6.209 30.738 1.00 96.88 194 ARG A N 1
ATOM 1539 C CA . ARG A 1 194 ? -7.801 6.770 30.412 1.00 96.88 194 ARG A CA 1
ATOM 1540 C C . ARG A 1 194 ? -7.956 7.153 28.938 1.00 96.88 194 ARG A C 1
ATOM 1542 O O . ARG A 1 194 ? -8.976 6.840 28.341 1.00 96.88 194 ARG A O 1
ATOM 1549 N N . GLU A 1 195 ? -6.947 7.792 28.353 1.00 96.88 195 GLU A N 1
ATOM 1550 C CA . GLU A 1 195 ? -6.987 8.236 26.953 1.00 96.88 195 GLU A CA 1
ATOM 1551 C C . GLU A 1 195 ? -7.040 7.054 25.972 1.00 96.88 195 GLU A C 1
ATOM 1553 O O . GLU A 1 195 ? -7.877 7.026 25.072 1.00 96.88 195 GLU A O 1
ATOM 1558 N N . THR A 1 196 ? -6.186 6.044 26.174 1.00 97.88 196 THR A N 1
ATOM 1559 C CA . THR A 1 196 ? -6.170 4.825 25.350 1.00 97.88 196 THR A CA 1
ATOM 1560 C C . THR A 1 196 ? -7.486 4.066 25.465 1.00 97.88 196 THR A C 1
ATOM 1562 O O . THR A 1 196 ? -8.039 3.674 24.442 1.00 97.88 196 THR A O 1
ATOM 1565 N N . LEU A 1 197 ? -8.005 3.903 26.687 1.00 97.56 197 LEU A N 1
ATOM 1566 C CA . LEU A 1 197 ? -9.279 3.228 26.920 1.00 97.56 197 LEU A CA 1
ATOM 1567 C C . LEU A 1 197 ? -10.439 3.963 26.241 1.00 97.56 197 LEU A C 1
ATOM 1569 O O . LEU A 1 197 ? -11.244 3.338 25.559 1.00 97.56 197 LEU A O 1
ATOM 1573 N N . GLN A 1 198 ? -10.506 5.291 26.369 1.00 96.62 198 GLN A N 1
ATOM 1574 C CA . GLN A 1 198 ? -11.544 6.090 25.717 1.00 96.62 198 GLN A CA 1
ATOM 1575 C C . GLN A 1 198 ? -11.484 5.963 24.191 1.00 96.62 198 GLN A C 1
ATOM 1577 O O . GLN A 1 198 ? -12.521 5.867 23.533 1.00 96.62 198 GLN A O 1
ATOM 1582 N N . HIS A 1 199 ? -10.279 5.948 23.621 1.00 97.06 199 HIS A N 1
ATOM 1583 C CA . HIS A 1 199 ? -10.107 5.774 22.185 1.00 97.06 199 HIS A CA 1
ATOM 1584 C C . HIS A 1 199 ? -10.520 4.369 21.729 1.00 97.06 199 HIS A C 1
ATOM 1586 O O . HIS A 1 199 ? -11.261 4.249 20.758 1.00 97.06 199 HIS A O 1
ATOM 1592 N N . ALA A 1 200 ? -10.099 3.329 22.454 1.00 97.81 200 ALA A N 1
ATOM 1593 C CA . ALA A 1 200 ? -10.481 1.947 22.182 1.00 97.81 200 ALA A CA 1
ATOM 1594 C C . ALA A 1 200 ? -12.004 1.764 22.237 1.00 97.81 200 ALA A C 1
ATOM 1596 O O . ALA A 1 200 ? -12.569 1.227 21.294 1.00 97.81 200 ALA A O 1
ATOM 1597 N N . PHE A 1 201 ? -12.674 2.300 23.264 1.00 96.69 201 PHE A N 1
ATOM 1598 C CA . PHE A 1 201 ? -14.137 2.301 23.344 1.00 96.69 201 PHE A CA 1
ATOM 1599 C C . PHE A 1 201 ? -14.795 3.027 22.173 1.00 96.69 201 PHE A C 1
ATOM 1601 O O . PHE A 1 201 ? -15.772 2.527 21.634 1.00 96.69 201 PHE A O 1
ATOM 1608 N N . SER A 1 202 ? -14.263 4.182 21.762 1.00 97.12 202 SER A N 1
ATOM 1609 C CA . SER A 1 202 ? -14.834 4.934 20.635 1.00 97.12 202 SER A CA 1
ATOM 1610 C C . SER A 1 202 ? -14.752 4.146 19.322 1.00 97.12 202 SER A C 1
ATOM 1612 O O . SER A 1 202 ? -15.638 4.266 18.489 1.00 97.12 202 SER A O 1
ATOM 1614 N N . LEU A 1 203 ? -13.679 3.373 19.120 1.00 97.44 203 LEU A N 1
ATOM 1615 C CA . LEU A 1 203 ? -13.529 2.505 17.948 1.00 97.44 203 LEU A CA 1
ATOM 1616 C C . LEU A 1 203 ? -14.418 1.261 18.057 1.00 97.44 203 LEU A C 1
ATOM 1618 O O . LEU A 1 203 ? -15.090 0.912 17.097 1.00 97.44 203 LEU A O 1
ATOM 1622 N N . PHE A 1 204 ? -14.439 0.623 19.230 1.00 96.56 204 PHE A N 1
ATOM 1623 C CA . PHE A 1 204 ? -15.211 -0.591 19.502 1.00 96.56 204 PHE A CA 1
ATOM 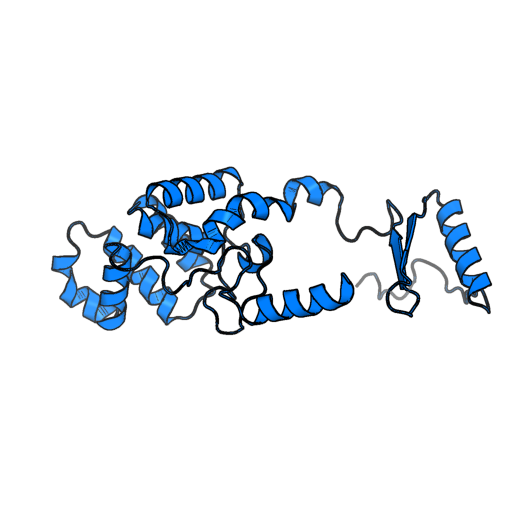1624 C C . PHE A 1 204 ? -16.728 -0.360 19.406 1.00 96.56 204 PHE A C 1
ATOM 1626 O O . PHE A 1 204 ? -17.430 -1.155 18.800 1.00 96.56 204 PHE A O 1
ATOM 1633 N N . ASN A 1 205 ? -17.226 0.766 19.926 1.00 95.50 205 ASN A N 1
ATOM 1634 C CA . ASN A 1 205 ? -18.638 1.157 19.828 1.00 95.50 205 ASN A CA 1
ATOM 1635 C C . ASN A 1 205 ? -18.985 1.863 18.502 1.00 95.50 205 ASN A C 1
ATOM 1637 O O . ASN A 1 205 ? -20.063 2.437 18.387 1.00 95.50 205 ASN A O 1
ATOM 1641 N N . GLN A 1 206 ? -18.056 1.908 17.540 1.00 95.88 206 GLN A N 1
ATOM 1642 C CA . GLN A 1 206 ? -18.212 2.554 16.227 1.00 95.88 206 GLN A CA 1
ATOM 1643 C C . GLN A 1 206 ? -18.478 4.077 16.244 1.00 95.88 206 GLN A C 1
ATOM 1645 O O . GLN A 1 206 ? -18.694 4.674 15.189 1.00 95.88 206 GLN A O 1
ATOM 1650 N N . ASP A 1 207 ? -18.368 4.750 17.397 1.00 95.50 207 ASP A N 1
ATOM 1651 C CA . ASP A 1 207 ? -18.452 6.218 17.522 1.00 95.50 207 ASP A CA 1
ATOM 1652 C C . ASP A 1 207 ? -17.389 6.940 16.673 1.00 95.50 207 ASP A C 1
ATOM 1654 O O . ASP A 1 207 ? -17.574 8.065 16.199 1.00 95.50 207 ASP A O 1
ATOM 1658 N N . LYS A 1 208 ? -16.230 6.298 16.510 1.00 95.19 208 LYS A N 1
ATOM 1659 C CA . LYS A 1 208 ? -15.164 6.691 15.591 1.00 95.19 208 LYS A CA 1
ATOM 1660 C C . LYS A 1 208 ? -14.813 5.497 14.725 1.00 95.19 208 LYS A C 1
ATOM 1662 O O . LYS A 1 208 ? -14.666 4.391 15.227 1.00 95.19 208 LYS A O 1
ATOM 1667 N N . ARG A 1 209 ? -14.577 5.738 13.439 1.00 95.88 209 ARG A N 1
ATOM 1668 C CA . ARG A 1 209 ? -14.183 4.697 12.482 1.00 95.88 209 ARG A CA 1
ATOM 1669 C C . ARG A 1 209 ? -12.796 4.981 11.907 1.00 95.88 209 ARG A C 1
ATOM 1671 O O . ARG A 1 209 ? -12.323 6.119 11.918 1.00 95.88 209 ARG A O 1
ATOM 1678 N N . PHE A 1 210 ? -12.131 3.922 11.445 1.00 96.25 210 PHE A N 1
ATOM 1679 C CA . PHE A 1 210 ? -10.890 3.969 10.656 1.00 96.25 210 PHE A CA 1
ATOM 1680 C C . PHE A 1 210 ? -9.674 4.650 11.306 1.00 96.25 210 PHE A C 1
ATOM 1682 O O . PHE A 1 210 ? -8.743 5.042 10.610 1.00 96.25 210 PHE A O 1
ATOM 1689 N N . PHE A 1 211 ? -9.661 4.780 12.638 1.00 94.50 211 PHE A N 1
ATOM 1690 C CA . PHE A 1 211 ? -8.509 5.160 13.470 1.00 94.50 211 PHE A CA 1
ATOM 1691 C C . PHE A 1 211 ? -7.558 6.187 12.819 1.00 94.50 211 PHE A C 1
ATOM 1693 O O . PHE A 1 211 ? -6.358 5.944 12.649 1.00 94.50 211 PHE A O 1
ATOM 1700 N N . GLY A 1 212 ? -8.103 7.359 12.489 1.00 93.06 212 GLY A N 1
ATOM 1701 C CA . GLY A 1 212 ? -7.346 8.512 11.997 1.00 93.06 212 GLY A CA 1
ATOM 1702 C C . GLY A 1 212 ? -7.145 8.575 10.483 1.00 93.06 212 GLY A C 1
ATOM 1703 O O . GLY A 1 212 ? -6.606 9.572 10.013 1.00 93.06 212 GLY A O 1
ATOM 1704 N N . LEU A 1 213 ? -7.585 7.577 9.712 1.00 95.69 213 LEU A N 1
ATOM 1705 C CA . LEU A 1 213 ? -7.552 7.644 8.250 1.00 95.69 213 LEU A CA 1
ATOM 1706 C C . LEU A 1 213 ? -8.554 8.679 7.735 1.00 95.69 213 LEU A C 1
ATOM 1708 O O . LEU A 1 213 ? -9.741 8.637 8.054 1.00 95.69 213 LEU A O 1
ATOM 1712 N N . SER A 1 214 ? -8.064 9.608 6.921 1.00 93.00 214 SER A N 1
ATOM 1713 C CA . SER A 1 214 ? -8.879 10.590 6.207 1.00 93.00 214 SER A CA 1
ATOM 1714 C C . SER A 1 214 ? -9.305 10.064 4.839 1.00 93.00 214 SER A C 1
ATOM 1716 O O . SER A 1 214 ? -8.604 9.247 4.243 1.00 93.00 214 SER A O 1
ATOM 1718 N N . ALA A 1 215 ? -10.414 10.575 4.302 1.00 95.94 215 ALA A N 1
ATOM 1719 C CA . ALA A 1 215 ? -10.793 10.297 2.923 1.00 95.94 215 ALA A CA 1
ATOM 1720 C C . ALA A 1 215 ? -9.691 10.791 1.973 1.00 95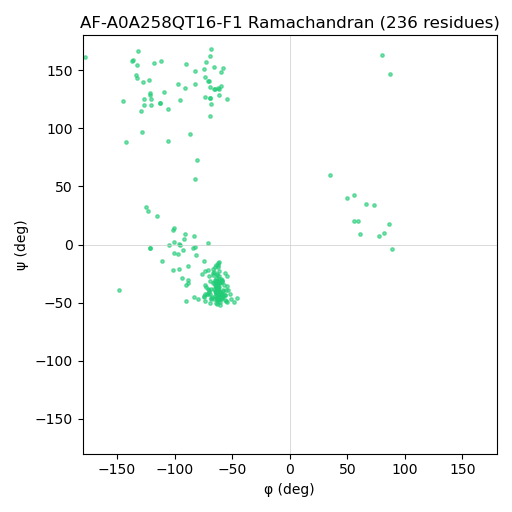.94 215 ALA A C 1
ATOM 1722 O O . ALA A 1 215 ? -9.140 11.882 2.150 1.00 95.94 215 ALA A O 1
ATOM 1723 N N . LEU A 1 216 ? -9.360 9.977 0.972 1.00 97.12 216 LEU A N 1
ATOM 1724 C CA . LEU A 1 216 ? -8.371 10.327 -0.041 1.00 97.12 216 LEU A CA 1
ATOM 1725 C C . LEU A 1 216 ? -9.025 11.065 -1.210 1.00 97.12 216 LEU A C 1
ATOM 1727 O O . LEU A 1 216 ? -8.394 11.939 -1.784 1.00 97.12 216 LEU A O 1
ATOM 1731 N N . GLY A 1 217 ? -10.274 10.753 -1.554 1.00 95.69 217 GLY A N 1
ATOM 1732 C CA . GLY A 1 217 ? -10.933 11.266 -2.754 1.00 95.69 217 GLY A CA 1
ATOM 1733 C C . GLY A 1 217 ? -10.528 10.507 -4.023 1.00 95.69 217 GLY A C 1
ATOM 1734 O O . GLY A 1 217 ? -9.541 9.768 -4.051 1.00 95.69 217 GLY A O 1
ATOM 1735 N N . ASN A 1 218 ? -11.324 10.660 -5.083 1.00 92.38 218 ASN A N 1
ATOM 1736 C CA . ASN A 1 218 ? -11.211 9.856 -6.307 1.00 92.38 218 ASN A CA 1
ATOM 1737 C C . ASN A 1 218 ? -9.875 10.039 -7.045 1.00 92.38 218 ASN A C 1
ATOM 1739 O O . ASN A 1 218 ? -9.449 9.125 -7.750 1.00 92.38 218 ASN A O 1
ATOM 1743 N N . ASN A 1 219 ? -9.216 11.192 -6.889 1.00 94.31 219 ASN A N 1
ATOM 1744 C CA . ASN A 1 219 ? -7.877 11.438 -7.433 1.00 94.31 219 ASN A CA 1
ATOM 1745 C C . ASN A 1 219 ? -6.843 11.642 -6.322 1.00 94.31 219 ASN A C 1
ATOM 1747 O O . ASN A 1 219 ? -5.826 12.304 -6.545 1.00 94.31 219 ASN A O 1
ATOM 1751 N N . PHE A 1 220 ? -7.115 11.106 -5.130 1.00 97.31 220 PHE A N 1
ATOM 1752 C CA . PHE A 1 220 ? -6.276 11.249 -3.946 1.00 97.31 220 PHE A CA 1
ATOM 1753 C C . PHE A 1 220 ? -6.004 12.720 -3.576 1.00 97.31 220 PHE A C 1
ATOM 1755 O O . PHE A 1 220 ? -4.881 13.108 -3.249 1.00 97.31 220 PHE A O 1
ATOM 1762 N N . GLU A 1 221 ? -7.035 13.566 -3.648 1.00 97.06 221 GLU A N 1
ATOM 1763 C CA . GLU A 1 221 ? -7.033 14.961 -3.190 1.00 97.06 221 GLU A CA 1
ATOM 1764 C C . GLU A 1 221 ? -6.601 15.110 -1.719 1.00 97.06 221 GLU A C 1
ATOM 1766 O O . GLU A 1 221 ? -6.018 16.127 -1.348 1.00 97.06 221 GLU A O 1
ATOM 1771 N N . GLY A 1 222 ? -6.820 14.078 -0.903 1.00 95.50 222 GLY A N 1
ATOM 1772 C CA . GLY A 1 222 ? -6.372 13.974 0.484 1.00 95.50 222 GLY A CA 1
ATOM 1773 C C . GLY A 1 222 ? -4.861 13.785 0.667 1.00 95.50 222 GLY A C 1
ATOM 1774 O O . GLY A 1 222 ? -4.420 13.674 1.807 1.00 95.50 222 GLY A O 1
ATOM 1775 N N . SER A 1 223 ? -4.064 13.747 -0.411 1.00 97.69 223 SER A N 1
ATOM 1776 C CA . SER A 1 223 ? -2.600 13.791 -0.340 1.00 97.69 223 SER A CA 1
ATOM 1777 C C . SER A 1 223 ? -2.015 14.902 -1.208 1.00 97.69 223 SER A C 1
ATOM 1779 O O . SER A 1 223 ? -2.116 14.892 -2.439 1.00 97.69 223 SER A O 1
ATOM 1781 N N . ALA A 1 224 ? -1.304 15.829 -0.566 1.00 97.25 224 ALA A N 1
ATOM 1782 C CA . ALA A 1 224 ? -0.626 16.923 -1.252 1.00 97.25 224 ALA A CA 1
ATOM 1783 C C . ALA A 1 224 ? 0.509 16.423 -2.164 1.00 97.25 224 ALA A C 1
ATOM 1785 O O . ALA A 1 224 ? 0.703 16.946 -3.266 1.00 97.25 224 ALA A O 1
ATOM 1786 N N . ILE A 1 225 ? 1.252 15.398 -1.738 1.00 97.81 225 ILE A N 1
ATOM 1787 C CA . ILE A 1 225 ? 2.290 14.755 -2.551 1.00 97.81 225 ILE A CA 1
ATOM 1788 C C . ILE A 1 225 ? 1.685 14.122 -3.805 1.00 97.81 225 ILE A C 1
ATOM 1790 O O . ILE A 1 225 ? 2.213 14.341 -4.901 1.00 97.81 225 ILE A O 1
ATOM 1794 N N . HIS A 1 226 ? 0.557 13.415 -3.686 1.00 98.31 226 HIS A N 1
ATOM 1795 C CA . HIS A 1 226 ? -0.105 12.846 -4.857 1.00 98.31 226 HIS A CA 1
ATOM 1796 C C . HIS A 1 226 ? -0.603 13.931 -5.824 1.00 98.31 226 HIS A C 1
ATOM 1798 O O . HIS A 1 226 ? -0.407 13.816 -7.034 1.00 98.31 226 HIS A O 1
ATOM 1804 N N . GLN A 1 227 ? -1.144 15.046 -5.323 1.00 98.12 227 GLN A N 1
ATOM 1805 C CA . GLN A 1 227 ? -1.533 16.162 -6.195 1.00 98.12 227 GLN A CA 1
ATOM 1806 C C . GLN A 1 227 ? -0.341 16.756 -6.960 1.00 98.12 227 GLN A C 1
ATOM 1808 O O . GLN A 1 227 ? -0.439 16.991 -8.167 1.00 98.12 227 GLN A O 1
ATOM 1813 N N . ARG A 1 228 ? 0.820 16.913 -6.312 1.00 97.88 228 ARG A N 1
ATOM 1814 C CA . ARG A 1 228 ? 2.056 17.362 -6.981 1.00 97.88 228 ARG A CA 1
ATOM 1815 C C . ARG A 1 228 ? 2.536 16.378 -8.048 1.00 97.88 228 ARG A C 1
ATOM 1817 O O . ARG A 1 228 ? 3.045 16.810 -9.085 1.00 97.88 228 ARG A O 1
ATOM 1824 N N . LEU A 1 229 ? 2.368 15.073 -7.822 1.00 97.75 229 LEU A N 1
ATOM 1825 C CA . LEU A 1 229 ? 2.645 14.045 -8.828 1.00 97.75 229 LEU A CA 1
ATOM 1826 C C . LEU A 1 229 ? 1.743 14.229 -10.057 1.00 97.75 229 LEU A C 1
ATOM 1828 O O . LEU A 1 229 ? 2.243 14.248 -11.183 1.00 97.75 229 LEU A O 1
ATOM 1832 N N . LEU A 1 230 ? 0.438 14.440 -9.857 1.00 96.94 230 LEU A N 1
ATOM 1833 C CA . LEU A 1 230 ? -0.503 14.691 -10.954 1.00 96.94 230 LEU A CA 1
ATOM 1834 C C . LEU A 1 230 ? -0.184 15.992 -11.704 1.00 96.94 230 LEU A C 1
ATOM 1836 O O . LEU A 1 230 ? -0.255 16.032 -12.931 1.00 96.94 230 LEU A O 1
ATOM 1840 N N . GLU A 1 231 ? 0.210 17.056 -11.004 1.00 97.00 231 GLU A N 1
ATOM 1841 C CA . GLU A 1 231 ? 0.670 18.305 -11.624 1.00 97.00 231 GLU A CA 1
ATOM 1842 C C . GLU A 1 231 ? 1.928 18.116 -12.472 1.00 97.00 231 GLU A C 1
ATOM 1844 O O . GLU A 1 231 ? 2.008 18.655 -13.577 1.00 97.00 231 GLU A O 1
ATOM 1849 N N . ALA A 1 232 ? 2.903 17.346 -11.986 1.00 96.38 232 ALA A N 1
ATOM 1850 C CA 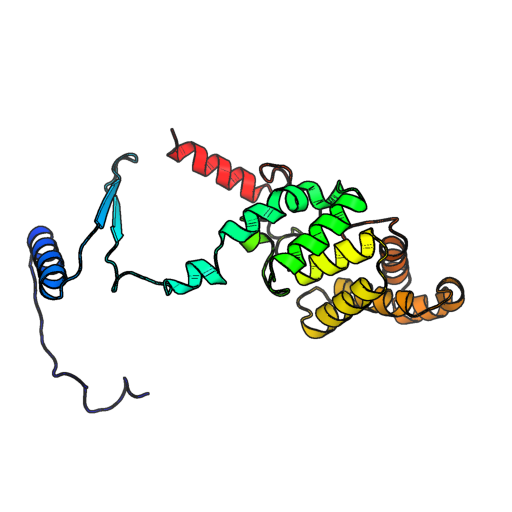. ALA A 1 232 ? 4.092 17.004 -12.757 1.00 96.38 232 ALA A CA 1
ATOM 1851 C C . ALA A 1 232 ? 3.724 16.182 -14.000 1.00 96.38 232 ALA A C 1
ATOM 1853 O O . ALA A 1 232 ? 4.184 16.495 -15.098 1.00 96.38 232 ALA A O 1
ATOM 1854 N N . TYR A 1 233 ? 2.833 15.200 -13.851 1.00 96.12 233 TYR A N 1
ATOM 1855 C CA . TYR A 1 233 ? 2.367 14.369 -14.957 1.00 96.12 233 TYR A CA 1
ATOM 1856 C C . TYR A 1 233 ? 1.631 15.177 -16.039 1.00 96.12 233 TYR A C 1
ATOM 1858 O O . TYR A 1 233 ? 1.831 14.956 -17.232 1.00 96.12 233 TYR A O 1
ATOM 1866 N N . ARG A 1 234 ? 0.840 16.189 -15.657 1.00 95.19 234 ARG A N 1
ATOM 1867 C CA . ARG A 1 234 ? 0.174 17.086 -16.6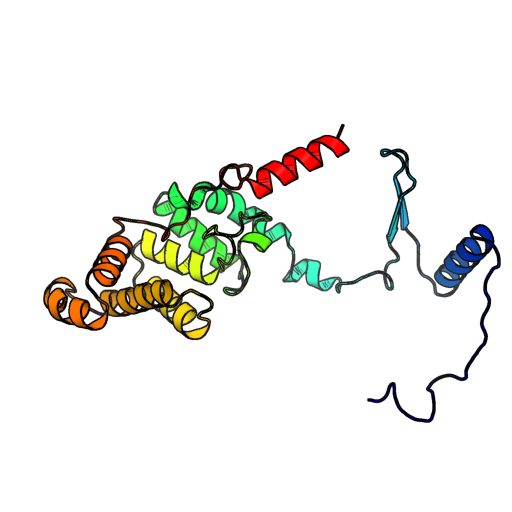22 1.00 95.19 234 ARG A CA 1
ATOM 1868 C C . ARG A 1 234 ? 1.160 17.831 -17.528 1.00 95.19 234 ARG A C 1
ATOM 1870 O O . ARG A 1 234 ? 0.805 18.112 -18.666 1.00 95.19 234 ARG A O 1
ATOM 1877 N N . LYS A 1 235 ? 2.386 18.114 -17.067 1.00 94.19 235 LYS A N 1
ATOM 1878 C CA . LYS A 1 235 ? 3.415 18.806 -17.870 1.00 94.19 235 LYS A CA 1
ATOM 1879 C C . LYS A 1 235 ? 3.963 17.951 -19.010 1.00 94.19 235 LYS A C 1
ATOM 1881 O O . LYS A 1 235 ? 4.420 18.511 -19.995 1.00 94.19 235 LYS A O 1
ATOM 1886 N N . VAL A 1 236 ? 3.936 16.625 -18.863 1.00 90.88 236 VAL A N 1
ATOM 1887 C CA . VAL A 1 236 ? 4.478 15.678 -19.855 1.00 90.88 236 VAL A CA 1
ATOM 1888 C C . VAL A 1 236 ? 3.398 15.045 -20.735 1.00 90.88 236 VAL A C 1
ATOM 1890 O O . VAL A 1 236 ? 3.717 14.333 -21.678 1.00 90.88 236 VAL A O 1
ATOM 1893 N N . ARG A 1 237 ? 2.118 15.290 -20.428 1.00 80.44 237 ARG A N 1
ATOM 1894 C CA . ARG A 1 237 ? 0.970 1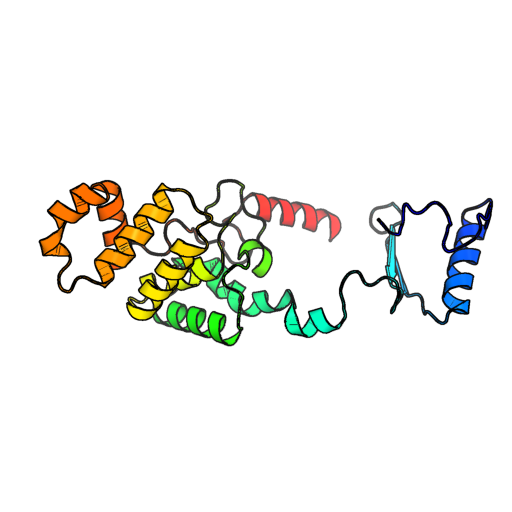4.818 -21.218 1.00 80.44 237 ARG A CA 1
ATOM 1895 C C . ARG A 1 237 ? 0.562 15.796 -22.335 1.00 80.44 237 ARG A C 1
ATOM 1897 O O . ARG A 1 237 ? -0.210 15.399 -23.204 1.00 80.44 237 ARG A O 1
ATOM 1904 N N . GLY A 1 238 ? 0.996 17.057 -22.242 1.00 59.16 238 GLY A N 1
ATOM 1905 C CA . GLY A 1 238 ? 0.642 18.152 -23.155 1.00 59.16 238 GLY A CA 1
ATOM 1906 C C . GLY A 1 238 ? 1.412 18.141 -24.464 1.00 59.16 238 GLY A C 1
ATOM 1907 O O . GLY A 1 238 ? 2.586 17.715 -24.446 1.00 59.16 238 GLY A O 1
#

Solvent-accessible surface area (backbone atoms only — not comparable to full-atom values): 13861 Å² total; per-residue (Å²): 112,79,92,74,47,96,69,70,98,63,81,91,73,95,80,81,76,57,93,46,75,67,43,42,49,54,44,51,54,51,55,40,48,74,76,69,39,61,80,47,77,48,81,44,54,92,84,82,51,86,47,73,52,78,46,31,74,96,72,64,68,89,65,66,77,66,41,66,75,80,63,40,72,68,63,25,65,76,53,32,76,54,62,23,37,48,74,76,53,51,57,70,56,32,51,54,49,46,53,51,45,59,76,65,64,59,57,42,83,42,46,45,28,70,42,56,69,53,47,58,36,88,90,39,71,54,52,75,36,26,40,37,58,51,48,23,37,34,20,30,54,63,63,39,64,68,52,30,46,51,26,37,51,50,45,70,72,69,53,91,60,57,70,69,60,54,48,26,43,53,48,38,47,54,46,70,75,38,96,60,51,76,82,44,43,75,59,47,31,70,74,61,31,61,69,41,42,53,50,24,48,30,34,61,71,44,79,41,62,54,89,77,51,71,51,23,42,98,77,31,72,63,17,69,50,29,44,53,51,52,57,56,50,54,69,76,72,108

Mean predicted aligned error: 5.0 Å

Radius of gyration: 26.2 Å; Cα contacts (8 Å, |Δi|>4): 244; chains: 1; bounding box: 64×39×71 Å

Foldseek 3Di:
DLCPDPDDPDDDDPDDQDDDPVSVVVSVCVVLVVVPWDKDKDWDCLVVDIDIDIDTPPPPDPDDPCCCVVVNLCLLVVLLVCQLAVQVDDLVRLVVSLVSCVVSVPDQQDQNCSSNVNPADPPAPSPRHGNLLSQLLSCLQNLPLVSVLVSLVVCVVVVPDDPLVNLLSVLLNVCSPDPDCVVCVVVSCVVRNPVSNVVSVCSNVNVDGDSRHDNLDPQRVVHPRSVVVVVVVVVSVD

Sequence (238 aa):
WKFLRNTPDYEFVDWNFGTTTEEDYAWSVNALHQVGHEIYIADFTHLGVYACRILVPGMSEIYPVEELEFENNSVGNRVRPALSRLPDLTDDECADLLDLIDELELADDRLVTVLIGLAPDPESPWTDIRVGEIKLLLALAIGDDEAILEGCTWIAQYGQRSEARLKVYRCIADLVQLADPSQFEPALALLYGRETLQHAFSLFNQDKRFFGLSALGNNFEGSAIHQRLLEAYRKVRG